Protein AF-N1VSL7-F1 (afdb_monomer_lite)

Organism: NCBI:txid1257025

Foldseek 3Di:
DDQDVFLVVVLVLLVAPQKDKWKWFKFWDFDPPDDPPDLLGIAIATATEDDDPVVVVLQSVLVNVVSVVLDDVNDAAEDADALDDDPDASYWHKDFDDCPFNCVVVVVCVVVVVHHYDDAPVVRLVGGFKMKMWIGNPPFIKIFIDGDHSVQKDAQPVPPPPDFDWDQDPVVRDTGTDNHIGGDDDSDTQWMGGPRMITGNNPVSVCSSRSVLSVLVVLLVVLLVLLVVQVQEAPSVVLVVCCVVPPVSSSLSSNLSVQVLSNPDDLVLLVVLQVCCCVPPVDGQDADPVRGGYDDDPVSSVSVSQSSQVQWDADPPPRDIHGDSDDDDDD

InterPro domains:
  IPR032359 Kiwa protein KwaB-like [PF16162] (125-314)

pLDDT: mean 88.36, std 10.24, range [38.31, 97.62]

Structure (mmCIF, N/CA/C/O backbone):
data_AF-N1VSL7-F1
#
_entry.id   AF-N1VSL7-F1
#
loop_
_atom_site.group_PDB
_atom_site.id
_atom_site.type_symbol
_atom_site.label_atom_id
_atom_site.label_alt_id
_atom_site.label_comp_id
_atom_site.label_asym_id
_atom_site.label_entity_id
_atom_site.label_seq_id
_atom_site.pdbx_PDB_ins_code
_atom_site.Cartn_x
_atom_site.Cartn_y
_atom_site.Cartn_z
_atom_site.occupancy
_atom_site.B_iso_or_equiv
_atom_site.auth_seq_id
_atom_site.auth_comp_id
_atom_site.auth_asym_id
_atom_site.auth_atom_id
_atom_site.pdbx_PDB_model_num
ATOM 1 N N . MET A 1 1 ? 12.215 -17.783 12.248 1.00 43.97 1 MET A N 1
ATOM 2 C CA . MET A 1 1 ? 12.515 -17.076 10.978 1.00 43.97 1 MET A CA 1
ATOM 3 C C . MET A 1 1 ? 12.930 -18.088 9.917 1.00 43.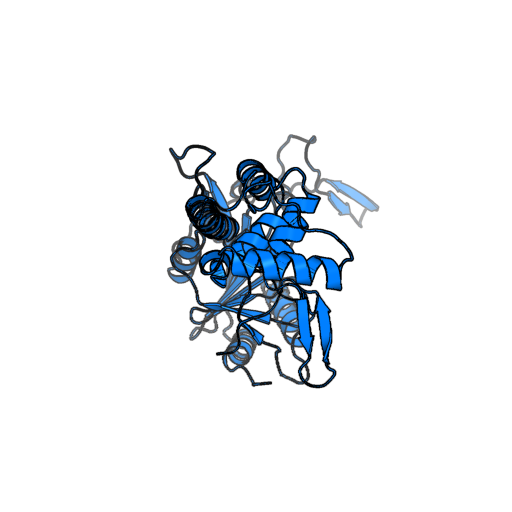97 1 MET A C 1
ATOM 5 O O . MET A 1 1 ? 13.901 -18.807 10.140 1.00 43.97 1 MET A O 1
ATOM 9 N N . LYS A 1 2 ? 12.159 -18.206 8.826 1.00 38.31 2 LYS A N 1
ATOM 10 C CA . LYS A 1 2 ? 12.347 -19.206 7.757 1.00 38.31 2 LYS A CA 1
ATOM 11 C C . LYS A 1 2 ? 13.197 -18.620 6.620 1.00 38.31 2 LYS A C 1
ATOM 13 O O . LYS A 1 2 ? 13.043 -17.445 6.309 1.00 38.31 2 LYS A O 1
ATOM 18 N N . LYS A 1 3 ? 14.051 -19.437 5.988 1.00 45.59 3 LYS A N 1
ATOM 19 C CA . LYS A 1 3 ? 14.514 -19.151 4.619 1.00 45.59 3 LYS A CA 1
ATOM 20 C C . LYS A 1 3 ? 13.286 -19.193 3.720 1.00 45.59 3 LYS A C 1
ATOM 22 O O . LYS A 1 3 ? 12.523 -20.160 3.791 1.00 45.59 3 LYS A O 1
ATOM 27 N N . VAL A 1 4 ? 13.063 -18.147 2.943 1.00 58.72 4 VAL A N 1
ATOM 28 C CA . VAL A 1 4 ? 11.918 -18.085 2.041 1.00 58.72 4 VAL A CA 1
ATOM 29 C C . VAL A 1 4 ? 12.453 -18.356 0.652 1.00 58.72 4 VAL A C 1
ATOM 31 O O . VAL A 1 4 ? 13.061 -17.480 0.045 1.00 58.72 4 VAL A O 1
ATOM 34 N N . LYS A 1 5 ? 12.239 -19.593 0.186 1.00 70.38 5 LYS A N 1
ATOM 35 C CA . LYS A 1 5 ? 12.733 -20.085 -1.108 1.00 70.38 5 LYS A CA 1
ATOM 36 C C . LYS A 1 5 ? 12.407 -19.129 -2.257 1.00 70.38 5 LYS A C 1
ATOM 38 O O . LYS A 1 5 ? 13.173 -19.050 -3.206 1.00 70.38 5 LYS A O 1
ATOM 43 N N . GLU A 1 6 ? 11.293 -18.405 -2.168 1.00 79.19 6 GLU A N 1
ATOM 44 C CA . GLU A 1 6 ? 10.849 -17.478 -3.207 1.00 79.19 6 GLU A CA 1
ATOM 45 C C . GLU A 1 6 ? 11.758 -16.243 -3.358 1.00 79.19 6 GLU A C 1
ATOM 47 O O . GLU A 1 6 ? 12.117 -15.907 -4.481 1.00 79.19 6 GLU A O 1
ATOM 52 N N . LEU A 1 7 ? 12.187 -15.592 -2.266 1.00 83.25 7 LEU A N 1
ATOM 53 C CA . LEU A 1 7 ? 13.095 -14.434 -2.359 1.00 83.25 7 LEU A CA 1
ATOM 54 C C . LEU A 1 7 ? 14.518 -14.853 -2.745 1.00 83.25 7 LEU A C 1
ATOM 56 O O . LEU A 1 7 ? 15.176 -14.144 -3.503 1.00 83.25 7 LEU A O 1
ATOM 60 N N . ASP A 1 8 ? 14.962 -16.025 -2.283 1.00 83.81 8 ASP A N 1
ATOM 61 C CA . ASP A 1 8 ? 16.222 -16.620 -2.742 1.00 83.81 8 ASP A CA 1
ATOM 62 C C . ASP A 1 8 ? 16.161 -16.883 -4.262 1.00 83.81 8 ASP A C 1
ATOM 64 O O . ASP A 1 8 ? 17.081 -16.523 -4.989 1.00 83.81 8 ASP A O 1
ATOM 68 N N . SER A 1 9 ? 15.022 -17.377 -4.770 1.00 87.12 9 SER A N 1
ATOM 69 C CA . SER A 1 9 ? 14.808 -17.576 -6.214 1.00 87.12 9 SER A CA 1
ATOM 70 C C . SER A 1 9 ? 14.862 -16.262 -7.002 1.00 87.12 9 SER A C 1
ATOM 72 O O . SER A 1 9 ? 15.385 -16.232 -8.112 1.00 87.12 9 SER A O 1
ATOM 74 N N . ILE A 1 10 ? 14.357 -15.158 -6.443 1.00 91.00 10 ILE A N 1
ATOM 75 C CA . ILE A 1 10 ? 14.466 -13.826 -7.061 1.00 91.00 10 ILE A CA 1
ATOM 76 C C . ILE A 1 10 ? 15.935 -13.390 -7.177 1.00 91.00 10 ILE A C 1
ATOM 78 O O . ILE A 1 10 ? 16.344 -12.868 -8.216 1.00 91.00 10 ILE A O 1
ATOM 82 N N . ILE A 1 11 ? 16.743 -13.626 -6.138 1.00 90.31 11 ILE A N 1
ATOM 83 C CA . ILE A 1 11 ? 18.185 -13.336 -6.162 1.00 90.31 11 ILE A CA 1
ATOM 84 C C . ILE A 1 11 ? 18.898 -14.197 -7.210 1.00 90.31 11 ILE A C 1
ATOM 86 O O . ILE A 1 11 ? 19.758 -13.685 -7.934 1.00 90.31 11 ILE A O 1
ATOM 90 N N . ASP A 1 12 ? 18.529 -15.473 -7.322 1.00 90.19 12 ASP A N 1
ATOM 91 C CA . ASP A 1 12 ? 19.086 -16.388 -8.319 1.00 90.19 12 ASP A CA 1
ATOM 92 C C . ASP A 1 12 ? 18.779 -15.914 -9.748 1.00 90.19 12 ASP A C 1
ATOM 94 O O . ASP A 1 12 ? 19.691 -15.844 -10.576 1.00 90.19 12 ASP A O 1
ATOM 98 N N . ILE A 1 13 ? 17.536 -15.490 -10.021 1.00 92.38 13 ILE A N 1
ATOM 99 C CA . ILE A 1 13 ? 17.143 -14.904 -11.315 1.00 92.38 13 ILE A CA 1
ATOM 100 C C . ILE A 1 13 ? 18.014 -13.680 -11.618 1.00 92.38 13 ILE A C 1
ATOM 102 O O . ILE A 1 13 ? 18.634 -13.614 -12.678 1.00 92.38 13 ILE A O 1
ATOM 106 N N . LEU A 1 14 ? 18.126 -12.732 -10.678 1.00 92.25 14 LEU A N 1
ATOM 107 C CA . LEU A 1 14 ? 18.937 -11.516 -10.845 1.00 92.25 14 LEU A CA 1
ATOM 108 C C . LEU A 1 14 ? 20.422 -11.807 -11.092 1.00 92.25 14 LEU A C 1
ATOM 110 O O . LEU A 1 14 ? 21.109 -11.033 -11.767 1.00 92.25 14 LEU A O 1
ATOM 114 N N . SER A 1 15 ? 20.921 -12.917 -10.558 1.00 90.56 15 SER A N 1
ATOM 115 C CA . SER A 1 15 ? 22.316 -13.341 -10.689 1.00 90.56 15 SER A CA 1
ATOM 116 C C . SER A 1 15 ? 22.579 -14.164 -11.956 1.00 90.56 15 SER A C 1
ATOM 118 O O . SER A 1 15 ? 23.733 -14.478 -12.249 1.00 90.56 15 SER A O 1
ATOM 120 N N . SER A 1 16 ? 21.541 -14.489 -12.733 1.00 91.06 16 SER A N 1
ATOM 121 C CA . SER A 1 16 ? 21.655 -15.272 -13.963 1.00 91.06 16 SER A CA 1
ATOM 122 C C . SER A 1 16 ? 22.463 -14.554 -15.047 1.00 91.06 16 SER A C 1
ATOM 124 O O . SER A 1 16 ? 22.335 -13.347 -15.261 1.00 91.06 16 S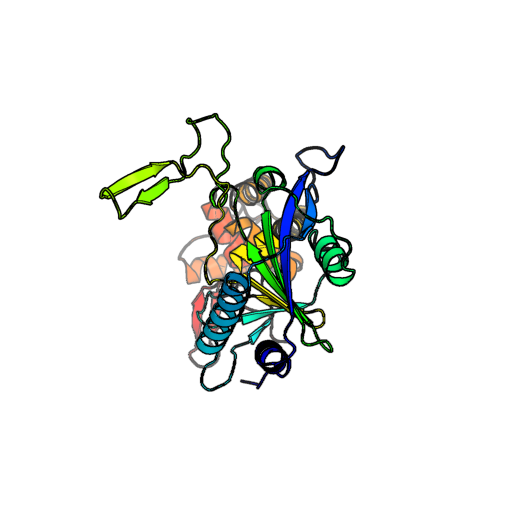ER A O 1
ATOM 126 N N . GLN A 1 17 ? 23.261 -15.326 -15.791 1.00 86.75 17 GLN A N 1
ATOM 127 C CA . GLN A 1 17 ? 23.990 -14.842 -16.971 1.00 86.75 17 GLN A CA 1
ATOM 128 C C . GLN A 1 17 ? 23.061 -14.542 -18.157 1.00 86.75 17 GLN A C 1
ATOM 130 O O . GLN A 1 17 ? 23.414 -13.748 -19.020 1.00 86.75 17 GLN A O 1
ATOM 135 N N . ASN A 1 18 ? 21.868 -15.145 -18.181 1.00 89.94 18 ASN A N 1
ATOM 136 C CA . ASN A 1 18 ? 20.869 -14.967 -19.238 1.00 89.94 18 ASN A CA 1
ATOM 137 C C . ASN A 1 18 ? 19.747 -14.007 -18.819 1.00 89.94 18 ASN A C 1
ATOM 139 O O . ASN A 1 18 ? 18.614 -14.144 -19.279 1.00 89.94 18 ASN A O 1
ATOM 143 N N . LEU A 1 19 ? 20.036 -13.084 -17.900 1.00 93.31 19 LEU A N 1
ATOM 144 C CA . LEU A 1 19 ? 19.045 -12.144 -17.402 1.00 93.31 19 LEU A CA 1
ATOM 145 C C . LEU A 1 19 ? 18.600 -11.181 -18.508 1.00 93.31 19 LEU A C 1
ATOM 147 O O . LEU A 1 19 ? 19.403 -10.439 -19.071 1.00 93.31 19 LEU A O 1
ATOM 151 N N . ASN A 1 20 ? 17.298 -11.147 -18.751 1.00 93.69 20 ASN A N 1
ATOM 152 C CA . ASN A 1 20 ? 16.628 -10.166 -19.583 1.00 93.69 20 ASN A CA 1
ATOM 153 C C . ASN A 1 20 ? 15.819 -9.206 -18.700 1.00 93.69 20 ASN A C 1
ATOM 155 O O . ASN A 1 20 ? 15.162 -9.633 -17.747 1.00 93.69 20 ASN A O 1
ATOM 159 N N . VAL A 1 21 ? 15.865 -7.918 -19.036 1.00 95.12 21 VAL A N 1
ATOM 160 C CA . VAL A 1 21 ? 15.159 -6.843 -18.337 1.00 95.12 21 VAL A CA 1
ATOM 161 C C . VAL A 1 21 ? 14.180 -6.203 -19.311 1.00 95.12 21 VAL A C 1
ATOM 163 O O . VAL A 1 21 ? 14.574 -5.717 -20.368 1.00 95.12 21 VAL A O 1
ATOM 166 N N . THR A 1 22 ? 12.894 -6.195 -18.964 1.00 95.56 22 THR A N 1
ATOM 167 C CA . THR A 1 22 ? 11.868 -5.485 -19.738 1.00 95.56 22 THR A CA 1
ATOM 168 C C . THR A 1 22 ? 11.212 -4.418 -18.882 1.00 95.56 22 THR A C 1
ATOM 170 O O . THR A 1 22 ? 10.808 -4.679 -17.753 1.00 95.56 22 THR A O 1
ATOM 173 N N . PHE A 1 23 ? 11.087 -3.210 -19.422 1.00 96.31 23 PHE A N 1
ATOM 174 C CA . PHE A 1 23 ? 10.561 -2.063 -18.697 1.00 96.31 23 PHE A CA 1
ATOM 175 C C . PHE A 1 23 ? 9.215 -1.609 -19.248 1.00 96.31 23 PHE A C 1
ATOM 177 O O . PHE A 1 23 ? 8.981 -1.586 -20.460 1.00 96.31 23 PHE A O 1
ATOM 184 N N . TYR A 1 24 ? 8.340 -1.203 -18.332 1.00 97.06 24 TYR A N 1
ATOM 185 C CA . TYR A 1 24 ? 7.008 -0.721 -18.644 1.00 97.06 24 TYR A CA 1
ATOM 186 C C . TYR A 1 24 ? 6.692 0.537 -17.838 1.00 97.06 24 TYR A C 1
ATOM 188 O O . TYR A 1 24 ? 6.790 0.547 -16.612 1.00 97.06 24 TYR A O 1
ATOM 196 N N . PHE A 1 25 ? 6.203 1.580 -18.500 1.00 96.88 25 PHE A N 1
ATOM 197 C CA . PHE A 1 25 ? 5.428 2.611 -17.819 1.00 96.88 25 PHE A CA 1
ATOM 198 C C . PHE A 1 25 ? 3.999 2.125 -17.619 1.00 96.88 25 PHE A C 1
ATOM 200 O O . PHE A 1 25 ? 3.438 1.452 -18.475 1.00 96.88 25 PHE A O 1
ATOM 207 N N . ILE A 1 26 ? 3.376 2.507 -16.510 1.00 96.25 26 ILE A N 1
ATOM 208 C CA . ILE A 1 26 ? 1.975 2.207 -16.225 1.00 96.25 26 ILE A CA 1
ATOM 209 C C . ILE A 1 26 ? 1.213 3.522 -16.201 1.00 96.25 26 ILE A C 1
ATOM 211 O O . ILE A 1 26 ? 1.493 4.403 -15.383 1.00 96.25 26 ILE A O 1
ATOM 215 N N . GLN A 1 27 ? 0.237 3.649 -17.096 1.00 94.62 27 GLN A N 1
ATOM 216 C CA . GLN A 1 27 ? -0.681 4.780 -17.131 1.00 94.62 27 GLN A CA 1
ATOM 217 C C . GLN A 1 27 ? -1.961 4.464 -16.366 1.00 94.62 27 GLN A C 1
ATOM 219 O O . GLN A 1 27 ? -2.482 3.360 -16.481 1.00 94.62 27 GLN A O 1
ATOM 224 N N . ARG A 1 28 ? -2.517 5.452 -15.662 1.00 92.75 28 ARG A N 1
ATOM 225 C CA . ARG A 1 28 ? -3.844 5.371 -15.039 1.00 92.75 28 ARG A CA 1
ATOM 226 C C . ARG A 1 28 ? -4.809 6.305 -15.756 1.00 92.75 28 ARG A C 1
ATOM 228 O O . ARG A 1 28 ? -4.621 7.520 -15.720 1.00 92.75 28 ARG A O 1
ATOM 235 N N . LYS A 1 29 ? -5.853 5.754 -16.373 1.00 90.25 29 LYS A N 1
ATOM 236 C CA . LYS A 1 29 ? -6.868 6.517 -17.117 1.00 90.25 29 LYS A CA 1
ATOM 237 C C . LYS A 1 29 ? -8.257 6.255 -16.531 1.00 90.25 29 LYS A C 1
ATOM 239 O O . LYS A 1 29 ? -8.523 5.133 -16.109 1.00 90.25 29 LYS A O 1
ATOM 244 N N . PRO A 1 30 ? -9.145 7.260 -16.457 1.00 85.81 30 PRO A N 1
ATOM 245 C CA . PRO A 1 30 ? -10.514 7.034 -16.013 1.00 85.81 30 PRO A CA 1
ATOM 246 C C . PRO A 1 30 ? -11.257 6.145 -17.018 1.00 85.81 30 PRO A C 1
ATOM 248 O O . PRO A 1 30 ? -11.116 6.314 -18.232 1.00 85.81 30 PRO A O 1
ATOM 251 N N . LYS A 1 31 ? -12.066 5.216 -16.512 1.00 83.75 31 LYS A N 1
ATOM 252 C CA . LYS A 1 31 ? -12.964 4.385 -17.316 1.00 83.75 31 LYS A CA 1
ATOM 253 C C . LYS A 1 31 ? -14.003 5.261 -18.006 1.00 83.75 31 LYS A C 1
ATOM 255 O O . LYS A 1 31 ? -14.615 6.133 -17.386 1.00 83.75 31 LYS A O 1
ATOM 260 N N . LYS A 1 32 ? -14.218 5.022 -19.300 1.00 75.56 32 LYS A N 1
ATOM 261 C CA . LYS A 1 32 ? -15.214 5.764 -20.084 1.00 75.56 32 LYS A CA 1
ATOM 262 C C . LYS A 1 32 ? -16.621 5.497 -19.535 1.00 75.56 32 LYS A C 1
ATOM 264 O O . LYS A 1 32 ? -16.992 4.349 -19.326 1.00 75.56 32 LYS A O 1
ATOM 269 N N . GLY A 1 33 ? -17.402 6.560 -19.333 1.00 68.50 33 GLY A N 1
ATOM 270 C CA . GLY A 1 33 ? -18.819 6.475 -18.957 1.00 68.50 33 GLY A CA 1
ATOM 271 C C . GLY A 1 33 ? -19.115 6.257 -17.468 1.00 68.50 33 GLY A C 1
ATOM 272 O O . GLY A 1 33 ? -20.286 6.241 -17.095 1.00 68.50 33 GLY A O 1
ATOM 273 N N . LEU A 1 34 ? -18.102 6.132 -16.602 1.00 68.00 34 LEU A N 1
ATOM 274 C CA . LEU A 1 34 ? -18.327 6.056 -15.155 1.00 68.00 34 LEU A CA 1
ATOM 275 C C . LEU A 1 34 ? -18.439 7.453 -14.533 1.00 68.00 34 LEU A C 1
ATOM 277 O O . LEU A 1 34 ? -17.645 8.348 -14.823 1.00 68.00 34 LEU A O 1
ATOM 281 N N . LYS A 1 35 ? -19.420 7.631 -13.638 1.00 60.56 35 LYS A N 1
ATOM 282 C CA . LYS A 1 35 ? -19.554 8.847 -12.820 1.00 60.56 35 LYS A CA 1
ATOM 283 C C . LYS A 1 35 ? -18.356 8.968 -11.871 1.00 60.56 35 LYS A C 1
ATOM 285 O O . LYS A 1 35 ? -17.866 7.957 -11.366 1.00 60.56 35 LYS A O 1
ATOM 290 N N . GLU A 1 36 ? -17.952 10.197 -11.542 1.00 53.16 36 GLU A N 1
ATOM 291 C CA . GLU A 1 36 ? -16.782 10.495 -10.689 1.00 53.16 36 GLU A CA 1
ATOM 292 C C . GLU A 1 36 ? -16.790 9.804 -9.311 1.00 53.16 36 GLU A C 1
ATOM 294 O O . GLU A 1 36 ? -15.721 9.564 -8.741 1.00 53.16 36 GLU A O 1
ATOM 299 N N . LYS A 1 37 ? -17.982 9.462 -8.797 1.00 53.66 37 LYS A N 1
ATOM 300 C CA . LYS A 1 37 ? -18.215 8.816 -7.493 1.00 53.66 37 LYS A CA 1
ATOM 301 C C . LYS A 1 37 ? -18.128 7.281 -7.510 1.00 53.66 37 LYS A C 1
ATOM 303 O O . LYS A 1 37 ? -18.444 6.651 -6.507 1.00 53.66 37 LYS A O 1
ATOM 308 N N . THR A 1 38 ? -17.747 6.670 -8.630 1.00 60.34 38 THR A N 1
ATOM 309 C CA . THR A 1 38 ? -17.615 5.207 -8.720 1.00 60.34 38 THR A CA 1
ATOM 310 C C . THR A 1 38 ? -16.306 4.756 -8.069 1.00 60.34 38 THR A C 1
ATOM 312 O O . THR A 1 38 ? -15.267 5.372 -8.296 1.00 60.34 38 THR A O 1
ATOM 315 N N . ILE A 1 39 ? -16.365 3.689 -7.269 1.00 61.31 39 ILE A N 1
ATOM 316 C CA . ILE A 1 39 ? -15.230 3.140 -6.514 1.00 61.31 39 ILE A CA 1
ATOM 317 C C . ILE A 1 39 ? -14.144 2.639 -7.487 1.00 61.31 39 ILE A C 1
ATOM 319 O O . ILE A 1 39 ? -13.025 3.147 -7.505 1.00 61.31 39 ILE A O 1
ATOM 323 N N . ASP A 1 40 ? -14.488 1.765 -8.431 1.00 71.38 40 ASP A N 1
ATOM 324 C CA . ASP A 1 40 ? -13.550 1.247 -9.436 1.00 71.38 40 ASP A CA 1
ATOM 325 C C . ASP A 1 40 ? -13.549 2.072 -10.743 1.00 71.38 40 ASP A C 1
ATOM 327 O O . 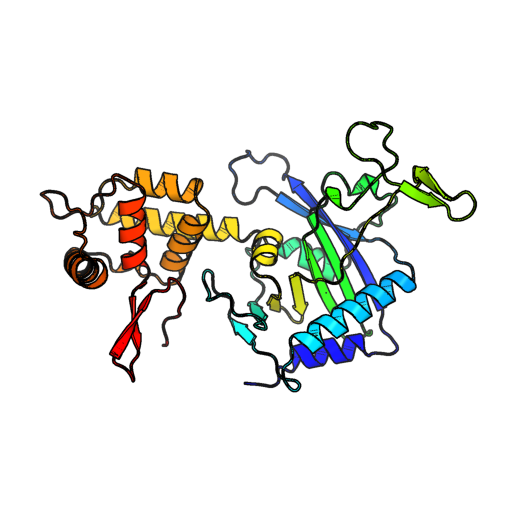ASP A 1 40 ? -14.002 1.621 -11.798 1.00 71.38 40 ASP A O 1
ATOM 331 N N . LYS A 1 41 ? -13.073 3.324 -10.670 1.00 77.88 41 LYS A N 1
ATOM 332 C CA . LYS A 1 41 ? -13.161 4.294 -11.783 1.00 77.88 41 LYS A CA 1
ATOM 333 C C . LYS A 1 41 ? -11.971 4.356 -12.736 1.00 77.88 41 LYS A C 1
ATOM 335 O O . LYS A 1 41 ? -12.042 5.107 -13.708 1.00 77.88 41 LYS A O 1
ATOM 340 N N . TYR A 1 42 ? -10.882 3.640 -12.474 1.00 85.00 42 TYR A N 1
ATOM 341 C CA . TYR A 1 42 ? -9.663 3.731 -13.278 1.00 85.00 42 TYR A CA 1
ATOM 342 C C . TYR A 1 42 ? -9.308 2.396 -13.918 1.00 85.00 42 TYR A C 1
ATOM 344 O O . TYR A 1 42 ? -9.486 1.347 -13.313 1.00 85.00 42 TYR A O 1
ATOM 352 N N . ASP A 1 43 ? -8.765 2.467 -15.128 1.00 88.19 43 ASP A N 1
ATOM 353 C CA . ASP A 1 43 ? -8.035 1.379 -15.762 1.00 88.19 43 ASP A CA 1
ATOM 354 C C . ASP A 1 43 ? -6.543 1.721 -15.811 1.00 88.19 43 ASP A C 1
ATOM 356 O O . ASP A 1 43 ? -6.138 2.893 -15.884 1.00 88.19 43 ASP A O 1
ATOM 360 N N . TYR A 1 44 ? -5.730 0.672 -15.799 1.00 92.56 44 TYR A N 1
ATOM 361 C CA . TYR A 1 44 ? -4.282 0.749 -15.700 1.00 92.56 44 TYR A CA 1
ATOM 362 C C . TYR A 1 44 ? -3.642 0.018 -16.880 1.00 92.56 44 TYR A C 1
ATOM 364 O O . TYR A 1 44 ? -3.849 -1.182 -17.069 1.00 92.56 44 TYR A O 1
ATOM 372 N N . PHE A 1 45 ? -2.860 0.748 -17.673 1.00 92.06 45 PHE A N 1
ATOM 373 C CA . PHE A 1 45 ? -2.340 0.268 -18.952 1.00 92.06 45 PHE A CA 1
ATOM 374 C C . PHE A 1 45 ? -0.809 0.294 -18.960 1.00 92.06 45 PHE A C 1
ATOM 376 O O . PHE A 1 45 ? -0.233 1.384 -18.850 1.00 92.06 45 PHE A O 1
ATOM 383 N N . PRO A 1 46 ? -0.148 -0.868 -19.091 1.00 95.56 46 PRO A N 1
ATOM 384 C CA . PRO A 1 46 ? 1.290 -0.933 -19.281 1.00 95.56 46 PRO A CA 1
ATOM 385 C C . PRO A 1 46 ? 1.672 -0.577 -20.726 1.00 95.56 46 PRO A C 1
ATOM 387 O O . PRO A 1 46 ? 1.064 -1.057 -21.682 1.00 95.56 46 PRO A O 1
ATOM 390 N N . ILE A 1 47 ? 2.707 0.244 -20.881 1.00 95.38 47 ILE A N 1
ATOM 391 C CA . ILE A 1 47 ? 3.348 0.579 -22.155 1.00 95.38 47 ILE A CA 1
ATOM 392 C C . 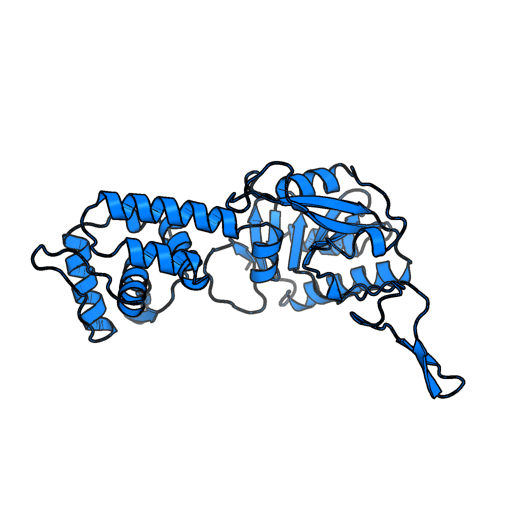ILE A 1 47 ? 4.825 0.246 -22.028 1.00 95.38 47 ILE A C 1
ATOM 394 O O . ILE A 1 47 ? 5.495 0.735 -21.118 1.00 95.38 47 ILE A O 1
ATOM 398 N N . LYS A 1 48 ? 5.323 -0.592 -22.933 1.00 96.12 48 LYS A N 1
ATOM 399 C CA . LYS A 1 48 ? 6.722 -1.001 -22.976 1.00 96.12 48 LYS A CA 1
ATOM 400 C C . LYS A 1 48 ? 7.597 0.153 -23.465 1.00 96.12 48 LYS A C 1
ATOM 402 O O . LYS A 1 48 ? 7.230 0.846 -24.411 1.00 96.12 48 LYS A O 1
ATOM 407 N N . ALA A 1 49 ? 8.760 0.313 -22.848 1.00 94.31 49 ALA A N 1
ATOM 408 C CA . ALA A 1 49 ? 9.829 1.161 -23.360 1.00 94.31 49 ALA A CA 1
ATOM 409 C C . ALA A 1 49 ? 11.154 0.396 -23.309 1.00 94.31 49 ALA A C 1
ATOM 411 O O . ALA A 1 49 ? 11.375 -0.421 -22.411 1.00 94.31 49 ALA A O 1
ATOM 412 N N . ASP A 1 50 ? 12.012 0.650 -24.291 1.00 92.19 50 ASP A N 1
ATOM 413 C CA . ASP A 1 50 ? 13.339 0.047 -24.335 1.00 92.19 50 ASP A CA 1
ATOM 414 C C . ASP A 1 50 ? 14.299 0.832 -23.439 1.00 92.19 50 ASP A C 1
ATOM 416 O O . ASP A 1 50 ? 14.216 2.057 -23.323 1.00 92.19 50 ASP A O 1
ATOM 420 N N . LEU A 1 51 ? 15.212 0.111 -22.795 1.00 91.81 51 LEU A N 1
ATOM 421 C CA . LEU A 1 51 ? 16.220 0.674 -21.907 1.00 91.81 51 LEU A CA 1
ATOM 422 C C . LEU A 1 51 ? 17.615 0.468 -22.490 1.00 91.81 51 LEU A C 1
ATOM 424 O O . LEU A 1 51 ? 17.894 -0.567 -23.099 1.00 91.81 51 LEU A O 1
ATOM 428 N N . SER A 1 52 ? 18.509 1.431 -22.244 1.00 93.56 52 SER A N 1
ATOM 429 C CA . SER A 1 52 ? 19.937 1.204 -22.458 1.00 93.56 52 SER A CA 1
ATOM 430 C C . SER A 1 52 ? 20.457 0.157 -21.471 1.00 93.56 52 SER A C 1
ATOM 432 O O . SER A 1 52 ? 19.871 -0.089 -20.409 1.00 93.56 52 SER A O 1
ATOM 434 N N . ASN A 1 53 ? 21.598 -0.445 -21.802 1.00 92.94 53 ASN A N 1
ATOM 435 C CA . ASN A 1 53 ? 22.233 -1.409 -20.915 1.00 92.94 53 ASN A CA 1
ATOM 436 C C . ASN A 1 53 ? 22.608 -0.787 -19.556 1.00 92.94 53 ASN A C 1
ATOM 438 O O . ASN A 1 53 ? 22.485 -1.456 -18.534 1.00 92.94 53 ASN A O 1
ATOM 442 N N . GLU A 1 54 ? 23.002 0.493 -19.512 1.00 94.25 54 GLU A N 1
ATOM 443 C CA . GLU A 1 54 ? 23.334 1.146 -18.237 1.00 94.25 54 GLU A CA 1
ATOM 444 C C . GLU A 1 54 ? 22.113 1.253 -17.320 1.00 94.25 54 GLU A C 1
ATOM 446 O O . GLU A 1 54 ? 22.222 1.003 -16.121 1.00 94.25 54 GLU A O 1
ATOM 451 N N . ILE A 1 55 ? 20.936 1.568 -17.872 1.00 93.69 55 ILE A N 1
ATOM 452 C CA . ILE A 1 55 ? 19.704 1.655 -17.078 1.00 93.69 55 ILE A CA 1
ATOM 453 C C . ILE A 1 55 ? 19.275 0.260 -16.597 1.00 93.69 55 ILE A C 1
ATOM 455 O O . ILE A 1 55 ? 18.839 0.107 -15.454 1.00 93.69 55 ILE A O 1
ATOM 459 N N . ASN A 1 56 ? 19.448 -0.776 -17.426 1.00 93.56 56 ASN A N 1
ATOM 460 C CA . ASN A 1 56 ? 19.201 -2.160 -17.011 1.00 93.56 56 ASN A CA 1
ATOM 461 C C . ASN A 1 56 ? 20.086 -2.566 -15.824 1.00 93.56 56 ASN A C 1
ATOM 463 O O . ASN A 1 56 ? 19.584 -3.135 -14.851 1.00 93.56 56 ASN A O 1
ATOM 467 N N . LEU A 1 57 ? 21.383 -2.244 -15.883 1.00 93.50 57 LEU A N 1
ATOM 468 C CA . LEU A 1 57 ? 22.328 -2.499 -14.793 1.00 93.50 57 LEU A CA 1
ATOM 469 C C . LEU A 1 57 ? 21.952 -1.716 -13.534 1.00 93.50 57 LEU A C 1
ATOM 471 O O . LEU A 1 57 ? 21.876 -2.307 -12.460 1.00 93.50 57 LEU A O 1
ATOM 475 N N . PHE A 1 58 ? 21.603 -0.434 -13.669 1.00 94.69 58 PHE A N 1
ATOM 476 C CA . PHE A 1 58 ? 21.139 0.385 -12.549 1.00 94.69 58 PHE A CA 1
ATOM 477 C C . PHE A 1 58 ? 19.965 -0.263 -11.803 1.00 94.69 58 PHE A C 1
ATOM 479 O O . PHE A 1 58 ? 19.991 -0.352 -10.573 1.00 94.69 58 PHE A O 1
ATOM 486 N N . PHE A 1 59 ? 18.942 -0.738 -12.522 1.00 94.94 59 PHE A N 1
ATOM 487 C CA . PHE A 1 59 ? 17.787 -1.379 -11.891 1.00 94.94 59 PHE A CA 1
ATOM 488 C C . PHE A 1 59 ? 18.136 -2.715 -11.237 1.00 94.94 59 PHE A C 1
ATOM 490 O O . PHE A 1 59 ? 17.670 -2.985 -10.128 1.00 94.94 59 PHE A O 1
ATOM 497 N N . LYS A 1 60 ? 18.956 -3.536 -11.902 1.00 94.75 60 LYS A N 1
ATOM 498 C CA . LYS A 1 60 ? 19.438 -4.807 -11.354 1.00 94.75 60 LYS A CA 1
ATOM 499 C C . LYS A 1 60 ? 20.197 -4.586 -10.045 1.00 94.75 60 LYS A C 1
ATOM 501 O O . LYS A 1 60 ? 19.854 -5.197 -9.033 1.00 94.75 60 LYS A O 1
ATOM 506 N N . ASP A 1 61 ? 21.196 -3.710 -10.064 1.00 93.62 61 ASP A N 1
ATOM 507 C CA . ASP A 1 61 ? 22.091 -3.483 -8.931 1.00 93.62 61 ASP A CA 1
ATOM 508 C C . ASP A 1 61 ? 21.341 -2.841 -7.761 1.00 93.62 61 ASP A C 1
ATOM 510 O O . ASP A 1 61 ? 21.452 -3.313 -6.628 1.00 93.62 61 ASP A O 1
ATOM 514 N N . SER A 1 62 ? 20.479 -1.856 -8.044 1.00 93.00 62 SER A N 1
ATOM 515 C CA . SER A 1 62 ? 19.631 -1.207 -7.034 1.00 93.00 62 SER A CA 1
ATOM 516 C C . SER A 1 62 ? 18.719 -2.202 -6.315 1.00 93.00 62 SER A C 1
ATOM 518 O O . SER A 1 62 ? 18.589 -2.170 -5.089 1.00 93.00 62 SER A O 1
ATOM 520 N N . LEU A 1 63 ? 18.076 -3.104 -7.062 1.00 93.06 63 LEU A N 1
ATOM 521 C CA . LEU A 1 63 ? 17.193 -4.105 -6.473 1.00 93.06 63 LEU A CA 1
ATOM 522 C C . LEU A 1 63 ? 17.975 -5.129 -5.647 1.00 93.06 63 LEU A C 1
ATOM 524 O O . LEU A 1 63 ? 17.561 -5.474 -4.540 1.00 93.06 63 LEU A O 1
ATOM 528 N N . LEU A 1 64 ? 19.105 -5.605 -6.168 1.00 91.25 64 LEU A N 1
ATOM 529 C CA . LEU A 1 64 ? 19.955 -6.566 -5.476 1.00 91.25 64 LEU A CA 1
ATOM 530 C C . LEU A 1 64 ? 20.490 -5.984 -4.159 1.00 91.25 64 LEU A C 1
ATOM 532 O O . LEU A 1 64 ? 20.483 -6.669 -3.136 1.00 91.25 64 LEU A O 1
ATOM 536 N N . GLU A 1 65 ? 20.902 -4.717 -4.158 1.00 90.00 65 GLU A N 1
ATOM 537 C CA . GLU A 1 65 ? 21.298 -3.995 -2.949 1.00 90.00 65 GLU A CA 1
ATOM 538 C C . GLU A 1 65 ? 20.128 -3.854 -1.965 1.00 90.00 65 GLU A C 1
ATOM 540 O O . GLU A 1 65 ? 20.263 -4.192 -0.787 1.00 90.00 65 GLU A O 1
ATOM 545 N N . SER A 1 66 ? 18.949 -3.440 -2.442 1.00 89.12 66 SER A N 1
ATOM 546 C CA . SER A 1 66 ? 17.750 -3.306 -1.607 1.00 89.12 66 SER A CA 1
ATOM 547 C C . SER A 1 66 ? 17.368 -4.627 -0.926 1.00 89.12 66 SER A C 1
ATOM 549 O O . SER A 1 66 ? 17.122 -4.657 0.282 1.00 89.12 66 SER A O 1
ATOM 551 N N . LEU A 1 67 ? 17.391 -5.739 -1.665 1.00 88.88 67 LEU A N 1
ATOM 552 C CA . LEU A 1 67 ? 17.105 -7.070 -1.128 1.00 88.88 67 LEU A CA 1
ATOM 553 C C . LEU A 1 67 ? 18.173 -7.555 -0.146 1.00 88.88 67 LEU A C 1
ATOM 555 O O . LEU A 1 67 ? 17.832 -8.216 0.835 1.00 88.88 67 LEU A O 1
ATOM 559 N N . LYS A 1 68 ? 19.449 -7.230 -0.368 1.00 86.62 68 LYS A N 1
ATOM 560 C CA . LYS A 1 68 ? 20.517 -7.539 0.594 1.00 86.62 68 LYS A CA 1
ATOM 561 C C . LYS A 1 68 ? 20.326 -6.772 1.898 1.00 86.62 68 LYS A C 1
ATOM 563 O O . LYS A 1 68 ? 20.414 -7.383 2.958 1.00 86.62 68 LYS A O 1
ATOM 568 N N . ASN A 1 69 ? 19.984 -5.486 1.821 1.00 86.06 69 ASN A N 1
ATOM 569 C CA . ASN A 1 69 ? 19.759 -4.627 2.987 1.00 86.06 69 ASN A CA 1
ATOM 570 C C . ASN A 1 69 ? 18.543 -5.055 3.825 1.00 86.06 69 ASN A C 1
ATOM 572 O O . ASN A 1 69 ? 18.526 -4.857 5.037 1.00 86.06 69 ASN A O 1
ATOM 576 N N . LEU A 1 70 ? 17.529 -5.659 3.197 1.00 84.81 70 LEU A N 1
ATOM 577 C CA . LEU A 1 70 ? 16.365 -6.221 3.892 1.00 84.81 70 LEU A CA 1
ATOM 578 C C . LEU A 1 70 ? 16.624 -7.606 4.503 1.00 84.81 70 LEU A C 1
ATOM 580 O O . LEU A 1 70 ? 15.850 -8.065 5.344 1.00 84.81 70 LEU A O 1
ATOM 584 N N . SER A 1 71 ? 17.687 -8.289 4.083 1.00 83.00 71 SER A N 1
ATOM 585 C CA . SER A 1 71 ? 18.065 -9.587 4.630 1.00 83.00 71 SER A CA 1
ATOM 586 C C . SER A 1 71 ? 18.987 -9.404 5.837 1.00 83.00 71 SER A C 1
ATOM 588 O O . SER A 1 71 ? 20.056 -8.809 5.739 1.00 83.00 71 SER A O 1
ATOM 590 N N . ASN A 1 72 ? 18.641 -10.026 6.962 1.00 74.94 72 ASN A N 1
ATOM 591 C CA . ASN A 1 72 ? 19.530 -10.148 8.113 1.00 74.94 72 ASN A CA 1
ATOM 592 C C . ASN A 1 72 ? 20.128 -11.565 8.150 1.00 74.94 72 ASN A C 1
ATOM 594 O O . ASN A 1 72 ? 19.410 -12.535 8.402 1.00 74.94 72 ASN A O 1
ATOM 598 N N . ASN A 1 73 ? 21.432 -11.700 7.879 1.00 68.62 73 ASN A N 1
ATOM 599 C CA . ASN A 1 73 ? 22.137 -12.990 7.783 1.00 68.62 73 ASN A CA 1
ATOM 600 C C . ASN A 1 73 ? 21.487 -13.985 6.793 1.00 68.62 73 ASN A C 1
ATOM 602 O O . ASN A 1 73 ? 21.337 -15.173 7.093 1.00 68.62 73 ASN A O 1
ATOM 606 N N . GLY A 1 74 ? 21.053 -13.496 5.626 1.00 67.00 74 GLY A N 1
ATOM 607 C CA . GLY A 1 74 ? 20.392 -14.313 4.600 1.00 67.00 74 GLY A CA 1
ATOM 608 C C . GLY A 1 74 ? 18.966 -14.728 4.971 1.00 67.00 74 GLY A C 1
ATOM 609 O O . GLY A 1 74 ? 18.466 -15.736 4.474 1.00 67.00 74 GLY A O 1
ATOM 610 N N . LYS A 1 75 ? 18.324 -14.019 5.909 1.00 75.69 75 LYS A N 1
ATOM 611 C CA . LYS A 1 75 ? 16.944 -14.277 6.330 1.00 75.69 75 LYS A CA 1
ATOM 612 C C . LYS A 1 75 ? 16.113 -13.009 6.234 1.00 75.69 75 LYS A C 1
ATOM 614 O O . LYS A 1 75 ? 16.504 -11.956 6.729 1.00 75.69 75 LYS A O 1
ATOM 619 N N . TYR A 1 76 ? 14.924 -13.163 5.672 1.00 83.44 76 TYR A N 1
ATOM 620 C CA . TYR A 1 76 ? 13.931 -12.106 5.555 1.00 83.44 76 TYR A CA 1
ATOM 621 C C . TYR A 1 76 ? 12.898 -12.213 6.671 1.00 83.44 76 TYR A C 1
ATOM 623 O O . TYR A 1 76 ? 12.459 -13.315 7.023 1.00 83.44 76 TYR A O 1
ATOM 631 N N . ASN A 1 77 ? 12.489 -11.071 7.222 1.00 86.31 77 ASN A N 1
ATOM 632 C CA . ASN A 1 77 ? 11.325 -11.016 8.094 1.00 86.31 77 ASN A CA 1
ATOM 633 C C . ASN A 1 77 ? 10.074 -10.810 7.236 1.00 86.31 77 ASN A C 1
ATOM 635 O O . ASN A 1 77 ? 9.785 -9.688 6.825 1.00 86.31 77 ASN A O 1
ATOM 639 N N . ILE A 1 78 ? 9.376 -11.905 6.925 1.00 88.19 78 ILE A N 1
ATOM 640 C CA . ILE A 1 78 ? 8.167 -11.870 6.101 1.00 88.19 78 ILE A CA 1
ATOM 641 C C . ILE A 1 78 ? 6.939 -12.148 6.957 1.00 88.19 78 ILE A C 1
ATOM 643 O O . ILE A 1 78 ? 6.862 -13.193 7.608 1.00 88.19 78 ILE A O 1
ATOM 647 N N . ILE A 1 79 ? 5.965 -11.246 6.893 1.00 88.56 79 ILE A N 1
ATOM 648 C CA . ILE A 1 79 ? 4.666 -11.373 7.564 1.00 88.56 79 ILE A CA 1
ATOM 649 C C . ILE A 1 79 ? 3.533 -11.303 6.543 1.00 88.56 79 ILE A C 1
ATOM 651 O O . ILE A 1 79 ? 3.733 -10.828 5.430 1.00 88.56 79 ILE A O 1
ATOM 655 N N . ASN A 1 80 ? 2.336 -11.758 6.902 1.00 90.31 80 ASN A N 1
ATOM 656 C CA . ASN A 1 80 ? 1.161 -11.531 6.062 1.00 90.31 80 ASN A CA 1
ATOM 657 C C . ASN A 1 80 ? 0.781 -10.046 6.069 1.00 90.31 80 ASN A C 1
ATOM 659 O O . ASN A 1 80 ? 0.943 -9.355 7.073 1.00 90.31 80 ASN A O 1
ATOM 663 N N . TYR A 1 81 ? 0.258 -9.561 4.948 1.00 91.38 81 TYR A N 1
ATOM 664 C CA . TYR A 1 81 ? -0.264 -8.206 4.860 1.00 91.38 81 TYR A CA 1
ATOM 665 C C . TYR A 1 81 ? -1.461 -7.998 5.805 1.00 91.38 81 TYR A C 1
ATOM 667 O O . TYR A 1 81 ? -2.424 -8.772 5.830 1.00 91.38 81 TYR A O 1
ATOM 675 N N . GLN A 1 82 ? -1.423 -6.883 6.531 1.00 88.62 82 GLN A N 1
ATOM 676 C CA . GLN A 1 82 ? -2.486 -6.409 7.414 1.00 88.62 82 GLN A CA 1
ATOM 677 C C . GLN A 1 82 ? -2.851 -4.973 7.040 1.00 88.62 82 GLN A C 1
ATOM 679 O O . GLN A 1 82 ? -1.965 -4.197 6.683 1.00 88.62 82 GLN A O 1
ATOM 684 N N . ILE A 1 83 ? -4.129 -4.598 7.179 1.00 88.44 83 ILE A N 1
ATOM 685 C CA . ILE A 1 83 ? -4.610 -3.230 6.897 1.00 88.44 83 ILE A CA 1
ATOM 686 C C . ILE A 1 83 ? -3.918 -2.230 7.831 1.00 88.44 83 ILE A C 1
ATOM 688 O O . ILE A 1 83 ? -3.432 -1.186 7.393 1.00 88.44 83 ILE A O 1
ATOM 692 N N . ILE A 1 84 ? -3.770 -2.596 9.105 1.00 87.38 84 ILE A N 1
ATOM 693 C CA . ILE A 1 84 ? -2.997 -1.859 10.106 1.00 87.38 84 ILE A CA 1
ATOM 694 C C . ILE A 1 84 ? -1.959 -2.811 10.698 1.00 87.38 84 ILE A C 1
ATOM 696 O O . ILE A 1 84 ? -2.312 -3.857 11.228 1.00 87.38 84 ILE A O 1
ATOM 700 N N . ASN A 1 85 ? -0.688 -2.441 10.597 1.00 80.00 85 ASN A N 1
ATOM 701 C CA . ASN A 1 85 ? 0.443 -3.132 11.204 1.00 80.00 85 ASN A CA 1
ATOM 702 C C . ASN A 1 85 ? 1.311 -2.105 11.935 1.00 80.00 85 ASN A C 1
ATOM 704 O O . ASN A 1 85 ? 1.227 -0.909 11.659 1.00 80.00 85 ASN A O 1
ATOM 708 N N . ASP A 1 86 ? 2.142 -2.581 12.854 1.00 68.62 86 ASP A N 1
ATOM 709 C CA . ASP A 1 86 ? 3.192 -1.745 13.419 1.00 68.62 86 ASP A CA 1
ATOM 710 C C . ASP A 1 86 ? 4.275 -1.597 12.334 1.00 68.62 86 ASP A C 1
ATOM 712 O O . ASP A 1 86 ? 4.822 -2.602 11.867 1.00 68.62 86 ASP A O 1
ATOM 716 N N . ASP A 1 87 ? 4.523 -0.368 11.869 1.00 64.81 87 ASP A N 1
ATOM 717 C CA . ASP A 1 87 ? 5.475 -0.046 10.793 1.00 64.81 87 ASP A CA 1
ATOM 718 C C . ASP A 1 87 ? 6.926 -0.283 11.253 1.00 64.81 87 ASP A C 1
ATOM 720 O O . ASP A 1 87 ? 7.692 0.636 11.547 1.00 64.81 87 ASP A O 1
ATOM 724 N N . LEU A 1 88 ? 7.308 -1.553 11.352 1.00 69.12 88 LEU A N 1
ATOM 725 C CA . LEU A 1 88 ? 8.656 -1.983 11.689 1.00 69.12 88 LEU A CA 1
ATOM 726 C C . LEU A 1 88 ? 9.525 -1.997 10.427 1.00 69.12 88 LEU A C 1
ATOM 728 O O . LEU A 1 88 ? 9.168 -2.582 9.400 1.00 69.12 88 LEU A O 1
ATOM 732 N N . SER A 1 89 ? 10.699 -1.372 10.511 1.00 70.75 89 SER A N 1
ATOM 733 C CA . SER A 1 89 ? 11.677 -1.386 9.426 1.00 70.75 89 SER A CA 1
ATOM 734 C C . SER A 1 89 ? 12.202 -2.803 9.163 1.00 70.75 89 SER A C 1
ATOM 736 O O . SER A 1 89 ? 12.306 -3.636 10.064 1.00 70.75 89 SER A O 1
ATOM 738 N N . GLY A 1 90 ? 12.528 -3.094 7.900 1.00 77.31 90 GLY A N 1
ATOM 739 C CA . GLY A 1 90 ? 13.079 -4.395 7.502 1.00 77.31 90 GLY A CA 1
ATOM 740 C C . GLY A 1 90 ? 12.062 -5.541 7.427 1.00 77.31 90 GLY A C 1
ATOM 741 O O . GLY A 1 90 ? 12.463 -6.696 7.286 1.00 77.31 90 GLY A O 1
ATOM 742 N N . ILE A 1 91 ? 10.760 -5.250 7.514 1.00 85.81 91 ILE A N 1
ATOM 743 C CA . ILE A 1 91 ? 9.697 -6.239 7.316 1.00 85.81 91 ILE A CA 1
ATOM 744 C C . ILE A 1 91 ? 9.182 -6.190 5.878 1.00 85.81 91 ILE A C 1
ATOM 746 O O . ILE A 1 91 ?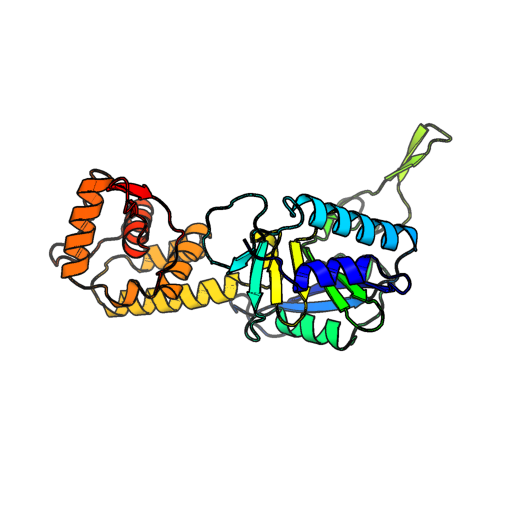 8.846 -5.129 5.361 1.00 85.81 91 ILE A O 1
ATOM 750 N N . ILE A 1 92 ? 9.060 -7.363 5.260 1.00 90.56 92 ILE A N 1
ATOM 751 C CA . ILE A 1 92 ? 8.387 -7.548 3.974 1.00 90.56 92 ILE A CA 1
ATOM 752 C C . ILE A 1 92 ? 6.999 -8.118 4.257 1.00 90.56 92 ILE A C 1
ATOM 754 O O . ILE A 1 92 ? 6.865 -9.168 4.885 1.00 90.56 92 ILE A O 1
ATOM 758 N N . SER A 1 93 ? 5.947 -7.448 3.798 1.00 92.31 93 SER A N 1
ATOM 759 C CA . SER A 1 93 ? 4.598 -8.021 3.888 1.00 92.31 93 SER A CA 1
ATOM 760 C C . SER A 1 93 ? 4.310 -8.865 2.655 1.00 92.31 93 SER A C 1
ATOM 762 O O . SER A 1 93 ? 4.672 -8.472 1.553 1.00 92.31 93 SER A O 1
ATOM 764 N N . LYS A 1 94 ? 3.644 -10.007 2.806 1.00 93.44 94 LYS A N 1
ATOM 765 C CA . LYS A 1 94 ? 3.190 -10.823 1.680 1.00 93.44 94 LYS A CA 1
ATOM 766 C C . LYS A 1 94 ? 1.676 -10.788 1.542 1.00 93.44 94 LYS A C 1
ATOM 768 O O . LYS A 1 94 ? 0.957 -10.886 2.539 1.00 93.44 94 LYS A O 1
ATOM 773 N N . LEU A 1 95 ? 1.201 -10.680 0.311 1.00 93.00 95 LEU A N 1
ATOM 774 C CA . LEU A 1 95 ? -0.217 -10.728 -0.022 1.00 93.00 95 LEU A CA 1
ATOM 775 C C . LEU A 1 95 ? -0.401 -11.548 -1.295 1.00 93.00 95 LEU A C 1
ATOM 777 O O . LEU A 1 95 ? 0.186 -11.225 -2.323 1.00 93.00 95 LEU A O 1
ATOM 781 N N . LYS A 1 96 ? -1.221 -12.595 -1.230 1.00 92.88 96 LYS A N 1
ATOM 782 C CA . LYS A 1 96 ? -1.609 -13.345 -2.426 1.00 92.88 96 LYS A CA 1
ATOM 783 C C . LYS A 1 96 ? -2.444 -12.451 -3.343 1.00 92.88 96 LYS A C 1
ATOM 785 O O . LYS A 1 96 ? -3.242 -11.657 -2.849 1.00 92.88 96 LYS A O 1
ATOM 790 N N . GLU A 1 97 ? -2.255 -12.574 -4.651 1.00 88.38 97 GLU A N 1
ATOM 791 C CA . GLU A 1 97 ? -3.032 -11.816 -5.625 1.00 88.38 97 GLU A CA 1
ATOM 792 C C . GLU A 1 97 ? -4.534 -12.027 -5.427 1.00 88.38 97 GLU A C 1
ATOM 794 O O . GLU A 1 97 ? -5.022 -13.158 -5.355 1.00 88.38 97 GLU A O 1
ATOM 799 N N . ASP A 1 98 ? -5.261 -10.916 -5.373 1.00 85.88 98 ASP A N 1
ATOM 800 C CA . ASP A 1 98 ? -6.714 -10.886 -5.340 1.00 85.88 98 ASP A CA 1
ATOM 801 C C . ASP A 1 98 ? -7.226 -10.345 -6.678 1.00 85.88 98 ASP A C 1
ATOM 803 O O . ASP A 1 98 ? -6.891 -9.232 -7.090 1.00 85.88 98 ASP A O 1
ATOM 807 N N . LYS A 1 99 ? -8.060 -11.142 -7.351 1.00 84.50 99 LYS A N 1
ATOM 808 C CA . LYS A 1 99 ? -8.643 -10.808 -8.657 1.00 84.50 99 LYS A CA 1
ATOM 809 C C . LYS A 1 99 ? -9.605 -9.623 -8.593 1.00 84.50 99 LYS A C 1
ATOM 811 O O . LYS A 1 99 ? -9.886 -9.017 -9.625 1.00 84.50 99 LYS A O 1
ATOM 816 N N . ASN A 1 100 ? -10.099 -9.294 -7.400 1.00 80.25 100 ASN A N 1
ATOM 817 C CA . ASN A 1 100 ? -10.971 -8.148 -7.172 1.00 80.25 100 ASN A CA 1
ATOM 818 C C . ASN A 1 100 ? -10.193 -6.824 -7.087 1.00 80.25 100 ASN A C 1
ATOM 820 O O . ASN A 1 100 ? -10.803 -5.756 -7.118 1.00 80.25 100 ASN A O 1
ATOM 824 N N . LEU A 1 101 ? -8.856 -6.857 -6.997 1.00 83.31 101 LEU A N 1
ATOM 825 C CA . LEU A 1 101 ? -8.048 -5.641 -7.056 1.00 83.31 101 LEU A CA 1
ATOM 826 C C . LEU A 1 101 ? -8.111 -5.031 -8.458 1.00 83.31 101 LEU A C 1
ATOM 828 O O . LEU A 1 101 ? -7.918 -5.711 -9.466 1.00 83.31 101 LEU A O 1
ATOM 832 N N . SER A 1 102 ? -8.281 -3.710 -8.530 1.00 81.19 102 SER A N 1
ATOM 833 C CA . SER A 1 102 ? -8.366 -2.977 -9.804 1.00 81.19 102 SER A CA 1
ATOM 834 C C . SER A 1 102 ? -7.107 -3.126 -10.670 1.00 81.19 102 SER A C 1
ATOM 836 O O . SER A 1 102 ? -7.159 -2.996 -11.894 1.00 81.19 102 SER A O 1
ATOM 838 N N . PHE A 1 103 ? -5.978 -3.447 -10.040 1.00 88.25 103 PHE A N 1
ATOM 839 C CA . PHE A 1 103 ? -4.685 -3.642 -10.686 1.00 88.25 103 PHE A CA 1
ATOM 840 C C . PHE A 1 103 ? -4.455 -5.061 -11.227 1.00 88.25 103 PHE A C 1
ATOM 842 O O . PHE A 1 103 ? -3.505 -5.272 -11.978 1.00 88.25 103 PHE A O 1
ATOM 849 N N . HIS A 1 104 ? -5.331 -6.025 -10.917 1.00 89.56 104 HIS A N 1
ATOM 850 C CA . HIS A 1 104 ? -5.221 -7.410 -11.391 1.00 89.56 104 HIS A CA 1
ATOM 851 C C . HIS A 1 104 ? -5.087 -7.488 -12.921 1.00 89.56 104 HIS A C 1
ATOM 853 O O . HIS A 1 104 ? -4.171 -8.117 -13.447 1.00 89.56 104 HIS A O 1
ATOM 859 N N . LYS A 1 105 ? -5.917 -6.733 -13.653 1.00 90.12 105 LYS A N 1
ATOM 860 C CA . LYS A 1 105 ? -5.846 -6.664 -15.124 1.00 90.12 105 LYS A CA 1
ATOM 861 C C . LYS A 1 105 ? -4.475 -6.213 -15.633 1.00 90.12 105 LYS A C 1
ATOM 863 O O . LYS A 1 105 ? -4.041 -6.642 -16.696 1.00 90.12 105 LYS A O 1
ATOM 868 N N . THR A 1 106 ? -3.777 -5.343 -14.903 1.00 92.62 106 THR A N 1
ATOM 869 C CA . THR A 1 106 ? -2.427 -4.905 -15.282 1.00 92.62 106 THR A CA 1
ATOM 870 C C . THR A 1 106 ? -1.415 -6.027 -15.139 1.00 92.62 106 THR A C 1
ATOM 872 O O . THR A 1 106 ? -0.575 -6.175 -16.024 1.00 92.62 106 THR A O 1
ATOM 875 N N . ILE A 1 107 ? -1.516 -6.837 -14.082 1.00 93.25 107 ILE A N 1
ATOM 876 C CA . ILE A 1 107 ? -0.698 -8.044 -13.936 1.00 93.25 107 ILE A CA 1
ATOM 877 C C . ILE A 1 107 ? -0.955 -8.991 -15.106 1.00 93.25 107 ILE A C 1
ATOM 879 O O . ILE A 1 107 ? -0.004 -9.411 -15.759 1.00 93.25 107 ILE A O 1
ATOM 883 N N . GLU A 1 108 ? -2.218 -9.247 -15.455 1.00 92.31 108 GLU A N 1
ATOM 884 C CA . GLU A 1 108 ? -2.553 -10.096 -16.604 1.00 92.31 108 GLU A CA 1
ATOM 885 C C . GLU A 1 108 ? -1.964 -9.563 -17.920 1.00 92.31 108 GLU A C 1
ATOM 887 O O . GLU A 1 108 ? -1.439 -10.338 -18.721 1.00 92.31 108 GLU A O 1
ATOM 892 N N . LEU A 1 109 ? -2.028 -8.250 -18.163 1.00 93.88 109 LEU A N 1
ATOM 893 C CA . LEU A 1 109 ? -1.457 -7.634 -19.367 1.00 93.88 109 LEU A CA 1
ATOM 894 C C . LEU A 1 109 ? 0.070 -7.775 -19.422 1.00 93.88 109 LEU A C 1
ATOM 896 O O . LEU A 1 109 ? 0.606 -8.107 -20.482 1.00 93.88 109 LEU A O 1
ATOM 900 N N . LEU A 1 110 ? 0.753 -7.556 -18.293 1.00 94.19 110 LEU A N 1
ATOM 901 C CA . LEU A 1 110 ? 2.207 -7.698 -18.174 1.00 94.19 110 LEU A CA 1
ATOM 902 C C . LEU A 1 110 ? 2.643 -9.153 -18.389 1.00 94.19 110 LEU A C 1
ATOM 904 O O . LEU A 1 110 ? 3.498 -9.415 -19.231 1.00 94.19 110 LEU A O 1
ATOM 908 N N . MET A 1 111 ? 1.999 -10.104 -17.707 1.00 89.00 111 MET A N 1
ATOM 909 C CA . MET A 1 111 ? 2.321 -11.533 -17.806 1.00 89.00 111 MET A CA 1
ATOM 910 C C . MET A 1 111 ? 2.071 -12.092 -19.213 1.00 89.00 111 MET A C 1
ATOM 912 O O . MET A 1 111 ? 2.837 -12.919 -19.700 1.00 89.00 111 MET A O 1
ATOM 916 N N . ASN A 1 112 ? 1.033 -11.605 -19.902 1.00 89.06 112 ASN A N 1
ATOM 917 C CA . ASN A 1 112 ? 0.727 -11.999 -21.280 1.00 89.06 112 ASN A CA 1
ATOM 918 C C . ASN A 1 112 ? 1.508 -11.204 -22.341 1.00 89.06 112 ASN A C 1
ATOM 920 O O . ASN A 1 112 ? 1.273 -11.407 -23.534 1.00 89.06 112 ASN A O 1
ATOM 924 N N . LYS A 1 113 ? 2.389 -10.276 -21.937 1.00 86.81 113 LYS A N 1
ATOM 925 C CA . LYS A 1 113 ? 3.158 -9.391 -22.831 1.00 86.81 113 LYS A CA 1
ATOM 926 C C . LYS A 1 113 ? 2.278 -8.638 -23.841 1.00 86.81 113 LYS A C 1
ATOM 928 O O . LYS A 1 113 ? 2.688 -8.368 -24.968 1.00 86.81 113 LYS A O 1
ATOM 933 N N . LYS A 1 114 ? 1.049 -8.297 -23.439 1.00 86.31 114 LYS A N 1
ATOM 934 C CA . LYS A 1 114 ? 0.079 -7.552 -24.255 1.00 86.31 114 LYS A CA 1
ATOM 935 C C . LYS A 1 114 ? 0.247 -6.061 -24.001 1.00 86.31 114 LYS A C 1
ATOM 937 O O . LYS A 1 114 ? -0.544 -5.460 -23.276 1.00 86.31 114 LYS A O 1
ATOM 942 N N . THR A 1 115 ? 1.301 -5.480 -24.563 1.00 86.94 115 THR A N 1
ATOM 943 C CA . THR A 1 115 ? 1.641 -4.071 -24.348 1.00 86.94 115 THR A CA 1
ATOM 944 C C . THR A 1 115 ? 1.937 -3.357 -25.658 1.00 86.94 115 THR A C 1
ATOM 946 O O . THR A 1 115 ? 2.450 -3.938 -26.613 1.00 86.94 115 THR A O 1
ATOM 949 N N . GLU A 1 116 ? 1.594 -2.074 -25.701 1.00 89.69 116 GLU A N 1
ATOM 950 C CA . GLU A 1 116 ? 2.035 -1.183 -26.771 1.00 89.69 116 GLU A CA 1
ATOM 951 C C . GLU A 1 116 ? 3.475 -0.735 -26.503 1.00 89.69 116 GLU A C 1
ATOM 953 O O . GLU A 1 116 ? 3.924 -0.714 -25.354 1.00 89.69 116 GLU A O 1
ATOM 958 N N . HIS A 1 117 ? 4.196 -0.371 -27.561 1.00 90.50 117 HIS A N 1
ATOM 959 C CA . HIS A 1 117 ? 5.556 0.154 -27.462 1.00 90.50 117 HIS A CA 1
ATOM 960 C C . HIS A 1 117 ? 5.539 1.682 -27.558 1.00 90.50 117 HIS A C 1
ATOM 962 O O . HIS A 1 117 ? 4.869 2.253 -28.422 1.00 90.50 117 HIS A O 1
ATOM 968 N N . MET A 1 118 ? 6.228 2.335 -26.627 1.00 90.31 118 MET A N 1
ATOM 969 C CA . MET A 1 118 ? 6.295 3.788 -26.510 1.00 90.31 118 MET A CA 1
ATOM 970 C C . MET A 1 118 ? 7.119 4.414 -27.634 1.00 90.31 118 MET A C 1
ATOM 972 O O . MET A 1 118 ? 8.173 3.904 -27.997 1.00 90.31 118 MET A O 1
ATOM 976 N N . LYS A 1 119 ? 6.693 5.597 -28.094 1.00 85.12 119 LYS A N 1
ATOM 977 C CA . LYS A 1 119 ? 7.487 6.434 -29.005 1.00 85.12 119 LYS A CA 1
ATOM 978 C C . LYS A 1 119 ? 8.070 7.673 -28.325 1.00 85.12 119 LYS A C 1
ATOM 980 O O . LYS A 1 119 ? 9.155 8.096 -28.704 1.00 85.12 119 LYS A O 1
ATOM 985 N N . SER A 1 120 ? 7.373 8.239 -27.338 1.00 88.25 120 SER A N 1
ATOM 986 C CA . SER A 1 120 ? 7.793 9.451 -26.625 1.00 88.25 120 SER A CA 1
ATOM 987 C C . SER A 1 120 ? 7.374 9.423 -25.148 1.00 88.25 120 SER A C 1
ATOM 989 O O . SER A 1 120 ? 6.342 8.858 -24.781 1.00 88.25 120 SER A O 1
ATOM 991 N N . LEU A 1 121 ? 8.145 10.085 -24.279 1.00 87.44 121 LEU A N 1
ATOM 992 C CA . LEU A 1 121 ? 7.793 10.280 -22.868 1.00 87.44 121 LEU A CA 1
ATOM 993 C C . LEU A 1 121 ? 6.555 11.175 -22.701 1.00 87.44 121 LEU A C 1
ATOM 995 O O . LEU A 1 121 ? 5.827 11.047 -21.708 1.00 87.44 121 LEU A O 1
ATOM 999 N N . SER A 1 122 ? 6.270 12.034 -23.681 1.00 85.38 122 SER A N 1
ATOM 1000 C CA . SER A 1 122 ? 5.041 12.831 -23.732 1.00 85.38 122 SER A CA 1
ATOM 1001 C C . SER A 1 122 ? 3.784 11.951 -23.753 1.00 85.38 122 SER A C 1
ATOM 1003 O O . SER A 1 122 ? 2.781 12.309 -23.127 1.00 85.38 122 SER A O 1
ATOM 1005 N N . ASP A 1 123 ? 3.858 10.750 -24.344 1.00 84.38 123 ASP A N 1
ATOM 1006 C CA . ASP A 1 123 ? 2.737 9.800 -24.437 1.00 84.38 123 ASP A CA 1
ATOM 1007 C C . ASP A 1 123 ? 2.254 9.303 -23.063 1.00 84.38 123 ASP A C 1
ATOM 1009 O O . ASP A 1 123 ? 1.089 8.925 -22.901 1.00 84.38 123 ASP A O 1
ATOM 1013 N N . VAL A 1 124 ? 3.138 9.297 -22.057 1.00 90.50 124 VAL A N 1
ATOM 1014 C CA . VAL A 1 124 ? 2.831 8.791 -20.708 1.00 90.50 124 VAL A CA 1
ATOM 1015 C C . VAL A 1 124 ? 2.795 9.864 -19.635 1.00 90.50 124 VAL A C 1
ATOM 1017 O O . VAL A 1 124 ? 2.133 9.652 -18.619 1.00 90.50 124 VAL A O 1
ATOM 1020 N N . LYS A 1 125 ? 3.457 11.014 -19.832 1.00 88.88 125 LYS A N 1
ATOM 1021 C CA . LYS A 1 125 ? 3.625 12.060 -18.807 1.00 88.88 125 LYS A CA 1
ATOM 1022 C C . LYS A 1 125 ? 2.316 12.408 -18.105 1.00 88.88 125 LYS A C 1
ATOM 1024 O O . LYS A 1 125 ? 2.258 12.406 -16.877 1.00 88.88 125 LYS A O 1
ATOM 1029 N N . LYS A 1 126 ? 1.252 12.658 -18.874 1.00 87.75 126 LYS A N 1
ATOM 1030 C CA . LYS A 1 126 ? -0.044 13.114 -18.348 1.00 87.75 126 LYS A CA 1
ATOM 1031 C C . LYS A 1 126 ? -0.711 12.103 -17.412 1.00 87.75 126 LYS A C 1
ATOM 1033 O O . LYS A 1 126 ? -1.343 12.506 -16.440 1.00 87.75 126 LYS A O 1
ATOM 1038 N N . ASN A 1 127 ? -0.579 10.809 -17.696 1.00 91.56 127 ASN A N 1
ATOM 1039 C CA . ASN A 1 127 ? -1.287 9.753 -16.968 1.00 91.56 127 ASN A CA 1
ATOM 1040 C C . ASN A 1 127 ? -0.342 8.817 -16.208 1.00 91.56 127 ASN A C 1
ATOM 1042 O O . ASN A 1 127 ? -0.773 7.739 -15.794 1.00 91.56 127 ASN A O 1
ATOM 1046 N N . LEU A 1 128 ? 0.929 9.192 -16.034 1.00 94.56 128 LEU A N 1
ATOM 1047 C CA . LEU A 1 128 ? 1.925 8.355 -15.377 1.00 94.56 128 LEU A CA 1
ATOM 1048 C C . LEU A 1 128 ? 1.474 7.996 -13.959 1.00 94.56 128 LEU A C 1
ATOM 1050 O O . LEU A 1 128 ? 1.250 8.863 -13.109 1.00 94.56 128 LEU A O 1
ATOM 1054 N N . TRP A 1 129 ? 1.374 6.696 -13.706 1.00 95.44 129 TRP A N 1
ATOM 1055 C CA . TRP A 1 129 ? 0.955 6.149 -12.426 1.00 95.44 129 TRP A CA 1
ATOM 1056 C C . TRP A 1 129 ? 2.078 5.423 -11.703 1.00 95.44 129 TRP A C 1
ATOM 1058 O O . TRP A 1 129 ? 2.283 5.626 -10.505 1.00 95.44 129 TRP A O 1
ATOM 1068 N N . ALA A 1 130 ? 2.799 4.578 -12.423 1.00 96.62 130 ALA A N 1
ATOM 1069 C CA . ALA A 1 130 ? 3.867 3.745 -11.900 1.00 96.62 130 ALA A CA 1
ATOM 1070 C C . ALA A 1 130 ? 4.791 3.334 -13.050 1.00 96.62 130 ALA A C 1
ATOM 1072 O O . ALA A 1 130 ? 4.517 3.632 -14.213 1.00 96.62 130 ALA A O 1
ATOM 1073 N N . TYR A 1 131 ? 5.866 2.636 -12.723 1.00 96.75 131 TYR A N 1
ATOM 1074 C CA . TYR A 1 131 ? 6.575 1.802 -13.682 1.00 96.75 131 TYR A CA 1
ATOM 1075 C C . TYR A 1 131 ? 6.720 0.388 -13.130 1.00 96.75 131 TYR A C 1
ATOM 1077 O O . TYR A 1 131 ? 6.664 0.175 -11.913 1.00 96.75 131 TYR A O 1
ATOM 1085 N N . ALA A 1 132 ? 6.882 -0.560 -14.045 1.00 97.38 132 ALA A N 1
ATOM 1086 C CA . ALA A 1 132 ? 7.186 -1.943 -13.752 1.00 97.38 132 ALA A CA 1
ATOM 1087 C C . ALA A 1 132 ? 8.445 -2.391 -14.488 1.00 97.38 132 ALA A C 1
ATOM 1089 O O . ALA A 1 132 ? 8.729 -1.933 -15.596 1.00 97.38 132 ALA A O 1
ATOM 1090 N N . ILE A 1 133 ? 9.182 -3.298 -13.860 1.00 96.88 133 ILE A N 1
ATOM 1091 C CA . ILE A 1 133 ? 10.367 -3.930 -14.433 1.00 96.88 133 ILE A CA 1
ATOM 1092 C C . ILE A 1 133 ? 10.173 -5.435 -14.319 1.00 96.88 133 ILE A C 1
ATOM 1094 O O . ILE A 1 133 ? 9.964 -5.945 -13.223 1.00 96.88 133 ILE A O 1
ATOM 1098 N N . GLU A 1 134 ? 10.221 -6.134 -15.442 1.00 96.69 134 GLU A N 1
ATOM 1099 C CA . GLU A 1 134 ? 10.277 -7.590 -15.495 1.00 96.69 134 GLU A CA 1
ATOM 1100 C C . GLU A 1 134 ? 11.737 -8.026 -15.573 1.00 96.69 134 GLU A C 1
ATOM 1102 O O . GLU A 1 134 ? 12.468 -7.591 -16.464 1.00 96.69 134 GLU A O 1
ATOM 1107 N N . PHE A 1 135 ? 12.135 -8.913 -14.669 1.00 96.00 135 PHE A N 1
ATOM 1108 C CA . PHE A 1 135 ? 13.410 -9.619 -14.715 1.00 96.00 135 PHE A CA 1
ATOM 1109 C C . PHE A 1 135 ? 13.137 -11.085 -15.048 1.00 96.00 135 PHE A C 1
ATOM 1111 O O . PHE A 1 135 ? 12.288 -11.707 -14.408 1.00 96.00 135 PHE A O 1
ATOM 1118 N N . ASN A 1 136 ? 13.826 -11.633 -16.049 1.00 93.94 136 ASN A N 1
ATOM 1119 C CA . ASN A 1 136 ? 13.565 -12.976 -16.572 1.00 93.94 136 ASN A CA 1
ATOM 1120 C C . ASN A 1 136 ? 14.876 -13.702 -16.917 1.00 93.94 136 ASN A C 1
ATOM 1122 O O . ASN A 1 136 ? 15.716 -13.131 -17.603 1.00 93.94 136 ASN A O 1
ATOM 1126 N N . ASP A 1 137 ? 15.051 -14.951 -16.477 1.00 92.56 137 ASP A N 1
ATOM 1127 C CA . ASP A 1 137 ? 16.234 -15.791 -16.758 1.00 92.56 137 ASP A CA 1
ATOM 1128 C C . ASP A 1 137 ? 15.987 -16.889 -17.822 1.00 92.56 137 ASP A C 1
ATOM 1130 O O . ASP A 1 137 ? 16.695 -17.898 -17.879 1.00 92.56 137 ASP A O 1
ATOM 1134 N N . ASN A 1 138 ? 14.967 -16.693 -18.661 1.00 86.62 138 ASN A N 1
ATOM 1135 C CA . ASN A 1 138 ? 14.346 -17.617 -19.620 1.00 86.62 138 ASN A CA 1
ATOM 1136 C C . ASN A 1 138 ? 13.530 -18.768 -19.014 1.00 86.62 138 ASN A C 1
ATOM 1138 O O . ASN A 1 138 ? 12.826 -19.452 -19.760 1.00 86.62 138 ASN A O 1
ATOM 1142 N N . LYS A 1 139 ? 13.596 -19.003 -17.700 1.00 85.81 139 LYS A N 1
ATOM 1143 C CA . LYS A 1 139 ? 12.819 -20.055 -17.021 1.00 85.81 139 LYS A CA 1
ATOM 1144 C C . LYS A 1 139 ? 11.756 -19.463 -16.116 1.00 85.81 139 LYS A C 1
ATOM 1146 O O . LYS A 1 139 ? 10.617 -19.918 -16.117 1.00 85.81 139 LYS A O 1
ATOM 1151 N N . ASN A 1 140 ? 12.147 -18.454 -15.356 1.00 90.25 140 ASN A N 1
ATOM 1152 C CA . ASN A 1 140 ? 11.339 -17.783 -14.366 1.00 90.25 140 ASN A CA 1
ATOM 1153 C C . ASN A 1 140 ? 11.387 -16.281 -14.622 1.00 90.25 140 ASN A C 1
ATOM 1155 O O . ASN A 1 140 ? 12.389 -15.738 -15.092 1.00 90.25 140 ASN A O 1
ATOM 1159 N N . SER A 1 141 ? 10.307 -15.600 -14.262 1.00 93.69 141 SER A N 1
ATOM 1160 C CA . SER A 1 141 ? 10.290 -14.148 -14.212 1.00 93.69 141 SER A CA 1
ATOM 1161 C C . SER A 1 141 ? 9.580 -13.651 -12.969 1.00 93.69 141 SER A C 1
ATOM 1163 O O . SER A 1 141 ? 8.766 -14.348 -12.360 1.00 93.69 141 SER A O 1
ATOM 1165 N N . PHE A 1 142 ? 9.915 -12.428 -12.589 1.00 95.94 142 PHE A N 1
ATOM 1166 C CA . PHE A 1 142 ? 9.204 -11.685 -11.566 1.00 95.94 142 PHE A CA 1
ATOM 1167 C C . PHE A 1 142 ? 9.091 -10.225 -11.991 1.00 95.94 142 PHE A C 1
ATOM 1169 O O . PHE A 1 142 ? 9.869 -9.731 -12.814 1.00 95.94 142 PHE A O 1
ATOM 1176 N N . LEU A 1 143 ? 8.100 -9.542 -11.428 1.00 97.12 143 LEU A N 1
ATOM 1177 C CA . LEU A 1 143 ? 7.845 -8.132 -11.692 1.00 97.12 143 LEU A CA 1
ATOM 1178 C C . LEU A 1 143 ? 8.204 -7.302 -10.465 1.00 97.12 143 LEU A C 1
ATOM 1180 O O . LEU A 1 143 ? 7.899 -7.676 -9.335 1.00 97.12 143 LEU A O 1
ATOM 1184 N N . CYS A 1 144 ? 8.795 -6.142 -10.696 1.00 97.19 144 CYS A N 1
ATOM 1185 C CA . CYS A 1 144 ? 8.995 -5.098 -9.704 1.00 97.19 144 CYS A CA 1
ATOM 1186 C C . CYS A 1 144 ? 8.093 -3.930 -10.037 1.00 97.19 144 CYS A C 1
ATOM 1188 O O . CYS A 1 144 ? 7.988 -3.561 -11.203 1.00 97.19 144 CYS A O 1
ATOM 1190 N N . PHE A 1 145 ? 7.527 -3.289 -9.023 1.00 97.56 145 PHE A N 1
ATOM 1191 C CA . PHE A 1 145 ? 6.692 -2.114 -9.206 1.00 97.56 145 PHE A CA 1
ATOM 1192 C C . PHE A 1 145 ? 7.173 -0.950 -8.363 1.00 97.56 145 PHE A C 1
ATOM 1194 O O . PHE A 1 145 ? 7.545 -1.094 -7.193 1.00 97.56 145 PHE A O 1
ATOM 120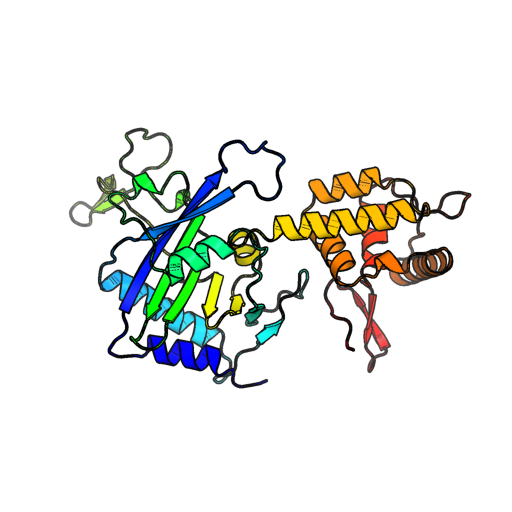1 N N . ARG A 1 146 ? 7.086 0.235 -8.959 1.00 96.56 146 ARG A N 1
ATOM 1202 C CA . ARG A 1 146 ? 7.374 1.493 -8.290 1.00 96.56 146 ARG A CA 1
ATOM 1203 C C . ARG A 1 146 ? 6.320 2.527 -8.644 1.00 96.56 146 ARG A C 1
ATOM 1205 O O . ARG A 1 146 ? 6.119 2.866 -9.812 1.00 96.56 146 ARG A O 1
ATOM 1212 N N . LYS A 1 147 ? 5.659 3.065 -7.623 1.00 95.75 147 LYS A N 1
ATOM 1213 C CA . LYS A 1 147 ? 4.776 4.217 -7.742 1.00 95.75 147 LYS A CA 1
ATOM 1214 C C . LYS A 1 147 ? 5.591 5.405 -8.241 1.00 95.75 147 LYS A C 1
ATOM 1216 O O . LYS A 1 147 ? 6.623 5.758 -7.675 1.00 95.75 147 LYS A O 1
ATOM 1221 N N . SER A 1 148 ? 5.091 6.047 -9.290 1.00 94.12 148 SER A N 1
ATOM 1222 C CA . SER A 1 148 ? 5.728 7.211 -9.901 1.00 94.12 148 SER A CA 1
ATOM 1223 C C . SER A 1 148 ? 4.712 8.326 -10.121 1.00 94.12 148 SER A C 1
ATOM 1225 O O . SER A 1 148 ? 3.515 8.170 -9.864 1.00 94.12 148 SER A O 1
ATOM 1227 N N . THR A 1 149 ? 5.184 9.486 -10.542 1.00 90.50 149 THR A N 1
ATOM 1228 C CA . THR A 1 149 ? 4.365 10.675 -10.766 1.00 90.50 149 THR A CA 1
ATOM 1229 C C . THR A 1 149 ? 4.861 11.405 -11.997 1.00 90.50 149 THR A C 1
ATOM 1231 O O . THR A 1 149 ? 6.058 11.412 -12.278 1.00 90.50 149 THR A O 1
ATOM 1234 N N . SER A 1 150 ? 3.951 12.085 -12.694 1.00 87.81 150 SER A N 1
ATOM 1235 C CA . SER A 1 150 ? 4.257 12.920 -13.867 1.00 87.81 150 SER A CA 1
ATOM 1236 C C . SER A 1 150 ? 5.403 13.907 -13.626 1.00 87.81 150 SER A C 1
ATOM 1238 O O . SER A 1 150 ? 6.145 14.237 -14.542 1.00 87.81 150 SER A O 1
ATOM 1240 N N . SER A 1 151 ? 5.606 14.323 -12.372 1.00 84.62 151 SER A N 1
ATOM 1241 C CA . SER A 1 151 ? 6.694 15.200 -11.948 1.00 84.62 151 SER A CA 1
ATOM 1242 C C . SER A 1 151 ? 8.107 14.664 -12.212 1.00 84.62 151 SER A C 1
ATOM 1244 O O . SER A 1 151 ? 9.035 15.472 -12.187 1.00 84.62 151 SER A O 1
ATOM 1246 N N . LYS A 1 152 ? 8.264 13.354 -12.443 1.00 85.06 152 LYS A N 1
ATOM 1247 C CA . LYS A 1 152 ? 9.525 12.687 -12.796 1.00 85.06 152 LYS A CA 1
ATOM 1248 C C . LYS A 1 152 ? 9.861 12.759 -14.284 1.00 85.06 152 LYS A C 1
ATOM 1250 O O . LYS A 1 152 ? 10.965 12.369 -14.640 1.00 85.06 152 LYS A O 1
ATOM 1255 N N . ILE A 1 153 ? 8.929 13.216 -15.122 1.00 85.81 153 ILE A N 1
ATOM 1256 C CA . ILE A 1 153 ? 9.117 13.372 -16.563 1.00 85.81 153 ILE A CA 1
ATOM 1257 C C . ILE A 1 153 ? 9.145 14.862 -16.906 1.00 85.81 153 ILE A C 1
ATOM 1259 O O . ILE A 1 153 ? 8.226 15.608 -16.555 1.00 85.81 153 ILE A O 1
ATOM 1263 N N . ALA A 1 154 ? 10.172 15.281 -17.637 1.00 80.88 154 ALA A N 1
ATOM 1264 C CA . ALA A 1 154 ? 10.216 16.573 -18.306 1.00 80.88 154 ALA A CA 1
ATOM 1265 C C . ALA A 1 154 ? 10.215 16.357 -19.823 1.00 80.88 154 ALA A C 1
ATOM 1267 O O . ALA A 1 154 ? 10.907 15.483 -20.333 1.00 80.88 154 ALA A O 1
ATOM 1268 N N . THR A 1 155 ? 9.404 17.139 -20.526 1.00 77.69 155 THR A N 1
ATOM 1269 C CA . THR A 1 155 ? 9.235 17.100 -21.986 1.00 77.69 155 THR A CA 1
ATOM 1270 C C . THR A 1 155 ? 9.481 18.501 -22.523 1.00 77.69 155 THR A C 1
ATOM 1272 O O . THR A 1 155 ? 9.295 19.466 -21.779 1.00 77.69 155 THR A O 1
ATOM 1275 N N . ASP A 1 156 ? 9.858 18.613 -23.795 1.00 65.44 156 ASP A N 1
ATOM 1276 C CA . ASP A 1 156 ? 10.106 19.886 -24.495 1.00 65.44 156 ASP A CA 1
ATOM 1277 C C . ASP A 1 156 ? 8.803 20.654 -24.831 1.00 65.44 156 ASP A C 1
ATOM 1279 O O . ASP A 1 156 ? 8.693 21.389 -25.813 1.00 65.44 156 ASP A O 1
ATOM 1283 N N . ASP A 1 157 ? 7.749 20.470 -24.028 1.00 59.47 157 ASP A N 1
ATOM 1284 C CA . ASP A 1 157 ? 6.514 21.220 -24.212 1.00 59.47 157 ASP A CA 1
ATOM 1285 C C . ASP A 1 157 ? 6.801 22.706 -23.967 1.00 59.47 157 ASP A C 1
ATOM 1287 O O . ASP A 1 157 ? 7.099 23.127 -22.850 1.00 59.47 157 ASP A O 1
ATOM 1291 N N . LYS A 1 158 ? 6.637 23.510 -25.024 1.00 50.19 158 LYS A N 1
ATOM 1292 C CA . LYS A 1 158 ? 6.883 24.967 -25.110 1.00 50.19 158 LYS A CA 1
ATOM 1293 C C . LYS A 1 158 ? 6.186 25.830 -24.043 1.00 50.19 158 LYS A C 1
ATOM 1295 O O . LYS A 1 158 ? 6.385 27.044 -24.001 1.00 50.19 158 LYS A O 1
ATOM 1300 N N . ASN A 1 159 ? 5.383 25.238 -23.163 1.00 51.09 159 ASN A N 1
ATOM 1301 C CA . ASN A 1 159 ? 4.854 25.895 -21.977 1.00 51.09 159 ASN A CA 1
ATOM 1302 C C . ASN A 1 159 ? 5.916 25.919 -20.866 1.00 51.09 159 ASN A C 1
ATOM 1304 O O . ASN A 1 159 ? 5.832 25.188 -19.880 1.00 51.09 159 ASN A O 1
ATOM 1308 N N . LEU A 1 160 ? 6.852 26.869 -20.980 1.00 51.56 160 LEU A N 1
ATOM 1309 C CA . LEU A 1 160 ? 7.856 27.279 -19.976 1.00 51.56 160 LEU A CA 1
ATOM 1310 C C . LEU A 1 160 ? 7.302 27.563 -18.558 1.00 51.56 160 LEU A C 1
ATOM 1312 O O . LEU A 1 160 ? 8.062 27.890 -17.652 1.00 51.56 160 LEU A O 1
ATOM 1316 N N . ARG A 1 161 ? 5.984 27.478 -18.345 1.00 56.31 161 ARG A N 1
ATOM 1317 C CA . ARG A 1 161 ? 5.315 27.776 -17.074 1.00 56.31 161 ARG A CA 1
ATOM 1318 C C . ARG A 1 161 ? 5.244 26.595 -16.102 1.00 56.31 161 ARG A C 1
ATOM 1320 O O . ARG A 1 161 ? 4.969 26.840 -14.934 1.00 56.31 161 ARG A O 1
ATOM 1327 N N . GLU A 1 162 ? 5.476 25.351 -16.537 1.00 57.28 162 GLU A N 1
ATOM 1328 C CA . GLU A 1 162 ? 5.254 24.180 -15.665 1.00 57.28 162 GLU A CA 1
ATOM 1329 C C . GLU A 1 162 ? 6.527 23.495 -15.159 1.00 57.28 162 GLU A C 1
ATOM 1331 O O . GLU A 1 162 ? 6.545 23.080 -14.001 1.00 57.28 162 GLU A O 1
ATOM 1336 N N . LYS A 1 163 ? 7.581 23.355 -15.980 1.00 61.16 163 LYS A N 1
ATOM 1337 C CA . LYS A 1 163 ? 8.873 22.765 -15.576 1.00 61.16 163 LYS A CA 1
ATOM 1338 C C . LYS A 1 163 ? 9.945 22.941 -16.649 1.00 61.16 163 LYS A C 1
ATOM 1340 O O . LYS A 1 163 ? 9.678 22.689 -17.817 1.00 61.16 163 LYS A O 1
ATOM 1345 N N . LEU A 1 164 ? 11.158 23.291 -16.226 1.00 69.12 164 LEU A N 1
ATOM 1346 C CA . LEU A 1 164 ? 12.353 23.372 -17.065 1.00 69.12 164 LEU A CA 1
ATOM 1347 C C . LEU A 1 164 ? 13.299 22.224 -16.691 1.00 69.12 164 LEU A C 1
ATOM 1349 O O . LEU A 1 164 ? 13.596 22.047 -15.510 1.00 69.12 164 LEU A O 1
ATOM 1353 N N . SER A 1 165 ? 13.750 21.444 -17.673 1.00 75.69 165 SER A N 1
ATOM 1354 C CA . SER A 1 165 ? 14.859 20.502 -17.489 1.00 75.69 165 SER A CA 1
ATOM 1355 C C . SER A 1 165 ? 16.142 21.171 -17.953 1.00 75.69 165 SER A C 1
ATOM 1357 O O . SER A 1 165 ? 16.145 21.843 -18.984 1.00 75.69 165 SER A O 1
ATOM 1359 N N . SER A 1 166 ? 17.221 21.010 -17.198 1.00 82.06 166 SER A N 1
ATOM 1360 C CA . SER A 1 166 ? 18.501 21.639 -17.495 1.00 82.06 166 SER A CA 1
ATOM 1361 C C . SER A 1 166 ? 19.657 20.686 -17.242 1.00 82.06 166 SER A C 1
ATOM 1363 O O . SER A 1 166 ? 19.577 19.848 -16.344 1.00 82.06 166 SER A O 1
ATOM 1365 N N . TYR A 1 167 ? 20.744 20.853 -17.986 1.00 85.50 167 TYR A N 1
ATOM 1366 C CA . TYR A 1 167 ? 22.000 20.146 -17.772 1.00 85.50 167 TYR A CA 1
ATOM 1367 C C . TYR A 1 167 ? 23.126 21.148 -17.510 1.00 85.50 167 TYR A C 1
ATOM 1369 O O . TYR A 1 167 ? 23.071 22.295 -17.951 1.00 85.50 167 TYR A O 1
ATOM 1377 N N . TRP A 1 168 ? 24.127 20.720 -16.744 1.00 89.69 168 TRP A N 1
ATOM 1378 C CA . TRP A 1 168 ? 25.333 21.505 -16.510 1.00 89.69 168 TRP A CA 1
ATOM 1379 C C . TRP A 1 168 ? 26.319 21.254 -17.647 1.00 89.69 168 TRP A C 1
ATOM 1381 O O . TRP A 1 168 ? 26.730 20.111 -17.858 1.00 89.69 168 TRP A O 1
ATOM 1391 N N . ASP A 1 169 ? 26.682 22.300 -18.379 1.00 88.88 169 ASP A N 1
ATOM 1392 C CA . ASP A 1 169 ? 27.700 22.232 -19.416 1.00 88.88 169 ASP A CA 1
ATOM 1393 C C . ASP A 1 169 ? 29.070 22.539 -18.802 1.00 88.88 169 ASP A C 1
ATOM 1395 O O . ASP A 1 169 ? 29.367 23.659 -18.393 1.00 88.88 169 ASP A O 1
ATOM 1399 N N . SER A 1 170 ? 29.916 21.517 -18.686 1.00 90.94 170 SER A N 1
ATOM 1400 C CA . SER A 1 170 ? 31.252 21.668 -18.104 1.00 90.94 170 SER A CA 1
ATOM 1401 C C . SER A 1 170 ? 32.236 22.418 -19.007 1.00 90.94 170 SER A C 1
ATOM 1403 O O . SER A 1 170 ? 33.305 22.778 -18.520 1.00 90.94 170 SER A O 1
ATOM 1405 N N . ALA A 1 171 ? 31.920 22.631 -20.291 1.00 90.94 171 ALA A N 1
ATOM 1406 C CA . ALA A 1 171 ? 32.818 23.317 -21.217 1.00 90.94 171 ALA A CA 1
ATOM 1407 C C . ALA A 1 171 ? 32.854 24.833 -20.977 1.00 90.94 171 ALA A C 1
ATOM 1409 O O . ALA A 1 171 ? 33.924 25.436 -21.050 1.00 90.94 171 ALA A O 1
ATOM 1410 N N . ASP A 1 172 ? 31.707 25.435 -20.664 1.00 92.94 172 ASP A N 1
ATOM 1411 C CA . ASP A 1 172 ? 31.579 26.867 -20.367 1.00 92.94 172 ASP A CA 1
ATOM 1412 C C . ASP A 1 172 ? 31.057 27.169 -18.955 1.00 92.94 172 ASP A C 1
ATOM 1414 O O . ASP A 1 172 ? 31.045 28.326 -18.544 1.00 92.94 172 ASP A O 1
ATOM 1418 N N . GLY A 1 173 ? 30.728 26.144 -18.163 1.00 91.38 173 GLY A N 1
ATOM 1419 C CA . GLY A 1 173 ? 30.324 26.306 -16.767 1.00 91.38 173 GLY A CA 1
ATOM 1420 C C . GLY A 1 173 ? 28.929 26.908 -16.615 1.00 91.38 173 GLY A C 1
ATOM 1421 O O . GLY A 1 173 ? 28.671 27.609 -15.636 1.00 91.38 173 GLY A O 1
ATOM 1422 N N . GLU A 1 174 ? 28.039 26.652 -17.575 1.00 93.38 174 GLU A N 1
ATOM 1423 C CA . GLU A 1 174 ? 26.680 27.185 -17.582 1.00 93.38 174 GLU A CA 1
ATOM 1424 C C . GLU A 1 174 ? 25.614 26.096 -17.415 1.00 93.38 174 GLU A C 1
ATOM 1426 O O . GLU A 1 174 ? 25.745 24.956 -17.863 1.00 93.38 174 GLU A O 1
ATOM 1431 N N . LEU A 1 175 ? 24.498 26.470 -16.784 1.00 89.44 175 LEU A N 1
ATOM 1432 C CA . LEU A 1 175 ? 23.305 25.634 -16.711 1.00 89.44 175 LEU A CA 1
ATOM 1433 C C . LEU A 1 175 ? 22.429 25.906 -17.942 1.00 89.44 175 LEU A C 1
ATOM 1435 O O . LEU A 1 175 ? 21.829 26.975 -18.061 1.00 89.44 175 LEU A O 1
ATOM 1439 N N . LYS A 1 176 ? 22.332 24.931 -18.847 1.00 87.25 176 LYS A N 1
ATOM 1440 C CA . LYS A 1 176 ? 21.613 25.065 -20.121 1.00 87.25 176 LYS A CA 1
ATOM 1441 C C . LYS A 1 176 ? 20.323 24.264 -20.119 1.00 87.25 176 LYS A C 1
ATOM 1443 O O . LYS A 1 176 ? 20.209 23.242 -19.446 1.00 87.25 176 LYS A O 1
ATOM 1448 N N . ILE A 1 177 ? 19.335 24.724 -20.882 1.00 83.38 177 ILE A N 1
ATOM 1449 C CA . ILE A 1 177 ? 18.059 24.018 -21.051 1.00 83.38 177 ILE A CA 1
ATOM 1450 C C . ILE A 1 177 ? 18.319 22.703 -21.792 1.00 83.38 177 ILE A C 1
ATOM 1452 O O . ILE A 1 177 ? 18.969 22.695 -22.833 1.00 83.38 177 ILE A O 1
ATOM 1456 N N . SER A 1 178 ? 17.801 21.595 -21.262 1.00 78.81 178 SER A N 1
ATOM 1457 C CA . SER A 1 178 ? 17.834 20.301 -21.940 1.00 78.81 178 SER A CA 1
ATOM 1458 C C . SER A 1 178 ? 16.803 20.298 -23.073 1.00 78.81 178 SER A C 1
ATOM 1460 O O . SER A 1 178 ? 15.613 20.396 -22.774 1.00 78.81 178 SER A O 1
ATOM 1462 N N . PRO A 1 179 ? 17.211 20.130 -24.346 1.00 72.00 179 PRO A N 1
ATOM 1463 C CA . PRO A 1 179 ? 16.282 20.042 -25.477 1.00 72.00 179 PRO A CA 1
ATOM 1464 C C . PRO A 1 179 ? 15.581 18.673 -25.563 1.00 72.00 179 PRO A C 1
ATOM 1466 O O . PRO A 1 179 ? 14.740 18.451 -26.427 1.00 72.00 179 PRO A O 1
ATOM 1469 N N . ASN A 1 180 ? 15.951 17.731 -24.691 1.00 81.50 180 ASN A N 1
ATOM 1470 C CA . ASN A 1 180 ? 15.490 16.350 -24.728 1.00 81.50 180 ASN A CA 1
ATOM 1471 C C . ASN A 1 180 ? 14.410 16.084 -23.679 1.00 81.50 180 ASN A C 1
ATOM 1473 O O . ASN A 1 180 ? 14.434 16.639 -22.575 1.00 81.50 180 ASN A O 1
ATOM 1477 N N . GLU A 1 181 ? 13.522 15.140 -23.989 1.00 85.81 181 GLU A N 1
ATOM 1478 C CA . GLU A 1 181 ? 12.647 14.539 -22.990 1.00 85.81 181 GLU A CA 1
ATOM 1479 C C . GLU A 1 181 ? 13.487 13.738 -21.986 1.00 85.81 181 GLU A C 1
ATOM 1481 O O . GLU A 1 181 ? 14.386 12.984 -22.355 1.00 85.81 181 GLU A O 1
ATOM 1486 N N . THR A 1 182 ? 13.201 13.896 -20.698 1.00 86.94 182 THR A N 1
ATOM 1487 C CA . THR A 1 182 ? 13.971 13.271 -19.619 1.00 86.94 182 THR A CA 1
ATOM 1488 C C . THR A 1 182 ? 13.044 12.636 -18.598 1.00 86.94 182 THR A C 1
ATOM 1490 O O . THR A 1 182 ? 11.953 13.136 -18.317 1.00 86.94 182 THR A O 1
ATOM 1493 N N . VAL A 1 183 ? 13.490 11.523 -18.021 1.00 90.12 183 VAL A N 1
ATOM 1494 C CA . VAL A 1 183 ? 12.822 10.842 -16.914 1.00 90.12 183 VAL A CA 1
ATOM 1495 C C . VAL A 1 183 ? 13.840 10.516 -15.829 1.00 90.12 183 VAL A C 1
ATOM 1497 O O . VAL A 1 183 ? 14.947 10.072 -16.122 1.00 90.12 183 VAL A O 1
ATOM 1500 N N . SER A 1 184 ? 13.479 10.746 -14.568 1.00 89.12 184 SER A N 1
ATOM 1501 C CA . SER A 1 184 ? 14.340 10.425 -13.425 1.00 89.12 184 SER A CA 1
ATOM 1502 C C . SER A 1 184 ? 13.850 9.184 -12.684 1.00 89.12 184 SER A C 1
ATOM 1504 O O . SER A 1 184 ? 12.702 9.137 -12.230 1.00 89.12 184 SER A O 1
ATOM 1506 N N . PHE A 1 185 ? 14.748 8.225 -12.471 1.00 91.19 185 PHE A N 1
ATOM 1507 C CA . PHE A 1 185 ? 14.508 7.025 -11.666 1.00 91.19 185 PHE A CA 1
ATOM 1508 C C . PHE A 1 185 ? 15.152 7.142 -10.279 1.00 91.19 185 PHE A C 1
ATOM 1510 O O . PHE A 1 185 ? 16.061 7.943 -10.072 1.00 91.19 185 PHE A O 1
ATOM 1517 N N . ASP A 1 186 ? 14.648 6.376 -9.310 1.00 88.06 186 ASP A N 1
ATOM 1518 C CA . ASP A 1 186 ? 15.319 6.159 -8.026 1.00 88.06 186 ASP A CA 1
ATOM 1519 C C . ASP A 1 186 ? 15.545 4.661 -7.787 1.00 88.06 186 ASP A C 1
ATOM 1521 O O . ASP A 1 186 ? 14.978 3.823 -8.486 1.00 88.06 186 ASP A O 1
ATOM 1525 N N . SER A 1 187 ? 16.405 4.326 -6.825 1.00 85.94 187 SER A N 1
ATOM 1526 C CA . SER A 1 187 ? 16.805 2.943 -6.527 1.00 85.94 187 SER A CA 1
ATOM 1527 C C . SER A 1 187 ? 15.757 2.150 -5.737 1.00 85.94 187 SER A C 1
ATOM 1529 O O . SER A 1 187 ? 16.005 1.015 -5.337 1.00 85.94 187 SER A O 1
ATOM 1531 N N . ARG A 1 188 ? 14.583 2.733 -5.461 1.00 90.12 188 ARG A N 1
ATOM 1532 C CA . ARG A 1 188 ? 13.576 2.124 -4.587 1.00 90.12 188 ARG A CA 1
ATOM 1533 C C . ARG A 1 188 ? 12.556 1.337 -5.397 1.00 90.12 188 ARG A C 1
ATOM 1535 O O . ARG A 1 188 ? 12.142 1.752 -6.475 1.00 90.12 188 ARG A O 1
ATOM 1542 N N . ILE A 1 189 ? 12.077 0.251 -4.802 1.00 92.81 189 ILE A N 1
ATOM 1543 C CA . ILE A 1 189 ? 10.971 -0.575 -5.289 1.00 92.81 189 ILE A CA 1
ATOM 1544 C C . ILE A 1 189 ? 9.909 -0.634 -4.189 1.00 92.81 189 ILE A C 1
ATOM 1546 O O . ILE A 1 189 ? 10.242 -0.709 -3.008 1.00 92.81 189 ILE A O 1
ATOM 1550 N N . ASP A 1 190 ? 8.632 -0.558 -4.564 1.00 95.19 190 ASP A N 1
ATOM 1551 C CA . ASP A 1 190 ? 7.531 -0.583 -3.594 1.00 95.19 190 ASP A CA 1
ATOM 1552 C C . ASP A 1 190 ? 7.016 -2.001 -3.347 1.00 95.19 190 ASP A C 1
ATOM 1554 O O . ASP A 1 190 ? 6.685 -2.352 -2.213 1.00 95.19 190 ASP A O 1
ATOM 1558 N N . CYS A 1 191 ? 6.961 -2.829 -4.389 1.00 95.75 191 CYS A N 1
ATOM 1559 C CA . CYS A 1 191 ? 6.640 -4.245 -4.256 1.00 95.75 191 CYS A CA 1
ATOM 1560 C C . CYS A 1 191 ? 7.220 -5.083 -5.399 1.00 95.75 191 CYS A C 1
ATOM 1562 O O . CYS A 1 191 ? 7.541 -4.573 -6.474 1.00 95.75 191 CYS A O 1
ATOM 1564 N N . LEU A 1 192 ? 7.326 -6.381 -5.139 1.00 96.19 192 LEU A N 1
ATOM 1565 C CA . LEU A 1 192 ? 7.643 -7.426 -6.102 1.00 96.19 192 LEU A CA 1
ATOM 1566 C C . LEU A 1 192 ? 6.409 -8.301 -6.293 1.00 96.19 192 LEU A C 1
ATOM 1568 O O . LEU A 1 192 ? 5.623 -8.460 -5.362 1.00 96.19 192 LEU A O 1
ATOM 1572 N N . PHE A 1 193 ? 6.270 -8.906 -7.462 1.00 95.56 193 PHE A N 1
ATOM 1573 C CA . PHE A 1 193 ? 5.250 -9.899 -7.753 1.00 95.56 193 PHE A CA 1
ATOM 1574 C C . PHE A 1 193 ? 5.907 -11.147 -8.331 1.00 95.56 193 PHE A C 1
ATOM 1576 O O . PHE A 1 193 ? 6.555 -11.087 -9.379 1.00 95.56 193 PHE A O 1
ATOM 1583 N N . PHE A 1 194 ? 5.755 -12.268 -7.631 1.00 93.94 194 PHE A N 1
ATOM 1584 C CA . PHE A 1 194 ? 6.341 -13.546 -8.011 1.00 93.94 194 PHE A CA 1
ATOM 1585 C C . PHE A 1 194 ? 5.421 -14.693 -7.604 1.00 93.94 194 PHE A C 1
ATOM 1587 O O . PHE A 1 194 ? 4.936 -14.733 -6.475 1.00 93.94 194 PHE A O 1
ATOM 1594 N N . GLY A 1 195 ? 5.182 -15.622 -8.532 1.00 89.12 195 GLY A N 1
ATOM 1595 C CA . GLY A 1 195 ? 4.472 -16.868 -8.249 1.00 89.12 195 GLY A CA 1
ATOM 1596 C C . GLY A 1 195 ? 3.048 -16.719 -7.706 1.00 89.12 195 GLY A C 1
ATOM 1597 O O . GLY A 1 195 ? 2.644 -17.615 -6.987 1.00 89.12 195 GLY A O 1
ATOM 1598 N N . ASP A 1 196 ? 2.317 -15.647 -8.058 1.00 91.38 196 ASP A N 1
ATOM 1599 C CA . ASP A 1 196 ? 0.983 -15.242 -7.543 1.00 91.38 196 ASP A CA 1
ATOM 1600 C C . ASP A 1 196 ? 0.963 -14.367 -6.280 1.00 91.38 196 ASP A C 1
ATOM 1602 O O . ASP A 1 196 ? -0.105 -14.010 -5.780 1.00 91.38 196 ASP A O 1
ATOM 1606 N N . THR A 1 197 ? 2.131 -14.010 -5.754 1.00 94.00 197 THR A N 1
ATOM 1607 C CA . THR A 1 197 ? 2.242 -13.321 -4.472 1.00 94.00 197 THR A CA 1
ATOM 1608 C C . THR A 1 197 ? 2.958 -11.985 -4.624 1.00 94.00 197 THR A C 1
ATOM 1610 O O . THR A 1 197 ? 4.026 -11.882 -5.230 1.00 94.00 197 THR A O 1
ATOM 1613 N N . TYR A 1 198 ? 2.374 -10.949 -4.023 1.00 95.50 198 TYR A N 1
ATOM 1614 C CA . TYR A 1 198 ? 3.033 -9.674 -3.797 1.00 95.50 198 TYR A CA 1
ATOM 1615 C C . TYR A 1 198 ? 3.935 -9.751 -2.570 1.00 95.50 198 TYR A C 1
ATOM 1617 O O . TYR A 1 198 ? 3.487 -10.134 -1.489 1.00 95.50 198 TYR A O 1
ATOM 1625 N N . TYR A 1 199 ? 5.174 -9.299 -2.721 1.00 94.69 199 TYR A N 1
ATOM 1626 C CA . TYR A 1 199 ? 6.099 -9.008 -1.632 1.00 94.69 199 TYR A CA 1
ATOM 1627 C C . TYR A 1 199 ? 6.228 -7.492 -1.528 1.00 94.69 199 TYR A C 1
ATOM 1629 O O . TYR A 1 199 ? 6.727 -6.828 -2.432 1.00 94.69 199 TYR A O 1
ATOM 1637 N N . ILE A 1 200 ? 5.721 -6.931 -0.442 1.00 94.38 200 ILE A N 1
ATOM 1638 C CA . ILE A 1 200 ? 5.489 -5.506 -0.247 1.00 94.38 200 ILE A CA 1
ATOM 1639 C C . ILE A 1 200 ? 6.623 -4.946 0.607 1.00 94.38 200 ILE A C 1
ATOM 1641 O O . ILE A 1 200 ? 6.764 -5.311 1.776 1.00 94.38 200 ILE A O 1
ATOM 1645 N N . LEU A 1 201 ? 7.410 -4.053 0.008 1.00 92.19 201 LEU A N 1
ATOM 1646 C CA . LEU A 1 201 ? 8.525 -3.349 0.643 1.00 92.19 201 LEU A CA 1
ATOM 1647 C C . LEU A 1 201 ? 8.077 -1.972 1.152 1.00 92.19 201 LEU A C 1
ATOM 1649 O O . LEU A 1 201 ? 8.564 -1.489 2.170 1.00 92.19 201 LEU A O 1
ATOM 1653 N N . ASN A 1 202 ? 7.131 -1.339 0.451 1.00 92.38 202 ASN A N 1
ATOM 1654 C CA . ASN A 1 202 ? 6.509 -0.082 0.844 1.00 92.38 202 ASN A CA 1
ATOM 1655 C C . ASN A 1 202 ? 4.986 -0.220 0.814 1.00 92.38 202 ASN A C 1
ATOM 1657 O O . ASN A 1 202 ? 4.354 -0.156 -0.243 1.00 92.38 202 ASN A O 1
ATOM 1661 N N . LYS A 1 203 ? 4.398 -0.383 2.000 1.00 91.75 203 LYS A N 1
ATOM 1662 C CA . LYS A 1 203 ? 2.966 -0.626 2.176 1.00 91.75 203 LYS A CA 1
ATOM 1663 C C . LYS A 1 203 ? 2.094 0.500 1.625 1.00 91.75 203 LYS A C 1
ATOM 1665 O O . LYS A 1 203 ? 1.184 0.237 0.846 1.00 91.75 203 LYS A O 1
ATOM 1670 N N . SER A 1 204 ? 2.389 1.747 1.983 1.00 90.50 204 SER A N 1
ATOM 1671 C CA . SER A 1 204 ? 1.586 2.903 1.568 1.00 90.50 204 SER A CA 1
ATOM 1672 C C . SER A 1 204 ? 1.546 3.059 0.048 1.00 90.50 204 SER A C 1
ATOM 1674 O O . SER A 1 204 ? 0.480 3.263 -0.531 1.00 90.50 204 SER A O 1
ATOM 1676 N N . ASN A 1 205 ? 2.695 2.922 -0.620 1.00 93.94 205 ASN A N 1
ATOM 1677 C CA . ASN A 1 205 ? 2.741 3.002 -2.077 1.00 93.94 205 ASN A CA 1
ATOM 1678 C C . ASN A 1 205 ? 2.096 1.787 -2.743 1.00 93.94 205 ASN A C 1
ATOM 1680 O O . ASN A 1 205 ? 1.440 1.962 -3.767 1.00 93.94 205 ASN A O 1
ATOM 1684 N N . PHE A 1 206 ? 2.248 0.591 -2.169 1.00 94.12 206 PHE A N 1
ATOM 1685 C CA . PHE A 1 206 ? 1.576 -0.613 -2.648 1.00 94.12 206 PHE A CA 1
ATOM 1686 C C . PHE A 1 206 ? 0.052 -0.459 -2.621 1.00 94.12 206 PHE A C 1
ATOM 1688 O O . PHE A 1 206 ? -0.587 -0.630 -3.655 1.00 94.12 206 PHE A O 1
ATOM 1695 N N . GLU A 1 207 ? -0.521 -0.061 -1.481 1.00 92.81 207 GLU A N 1
ATOM 1696 C CA . GLU A 1 207 ? -1.969 0.131 -1.316 1.00 92.81 207 GLU A CA 1
ATOM 1697 C C . GLU A 1 207 ? -2.533 1.125 -2.333 1.00 92.81 207 GLU A C 1
ATOM 1699 O O . GLU A 1 207 ? -3.584 0.885 -2.930 1.00 92.81 207 GLU A O 1
ATOM 1704 N N . ILE A 1 208 ? -1.811 2.226 -2.566 1.00 91.00 208 ILE A N 1
ATOM 1705 C CA . ILE A 1 208 ? -2.156 3.199 -3.603 1.00 91.00 208 ILE A CA 1
ATOM 1706 C C . ILE A 1 208 ? -2.086 2.533 -4.978 1.00 91.00 208 ILE A C 1
ATOM 1708 O O . ILE A 1 208 ? -3.035 2.637 -5.752 1.00 91.00 208 ILE A O 1
ATOM 1712 N N . LEU A 1 209 ? -0.972 1.868 -5.290 1.00 92.25 209 LEU A N 1
ATOM 1713 C CA . LEU A 1 209 ? -0.693 1.288 -6.600 1.00 92.25 209 LEU A CA 1
ATOM 1714 C C . LEU A 1 209 ? -1.770 0.289 -7.019 1.00 92.25 209 LEU A C 1
ATOM 1716 O O . LEU A 1 209 ? -2.271 0.418 -8.137 1.00 92.25 209 LEU A O 1
ATOM 1720 N N . VAL A 1 210 ? -2.149 -0.624 -6.118 1.00 90.62 210 VAL A N 1
ATOM 1721 C CA . VAL A 1 210 ? -3.143 -1.672 -6.395 1.00 90.62 210 VAL A CA 1
ATOM 1722 C C . VAL A 1 210 ? -4.593 -1.244 -6.142 1.00 90.62 210 VAL A C 1
ATOM 1724 O O . VAL A 1 210 ? -5.515 -2.019 -6.384 1.00 90.62 210 VAL A O 1
ATOM 1727 N N . GLY A 1 211 ? -4.808 -0.014 -5.666 1.00 87.75 211 GLY A N 1
ATOM 1728 C CA . GLY A 1 211 ? -6.138 0.553 -5.453 1.00 87.75 211 GLY A CA 1
ATOM 1729 C C . GLY A 1 211 ? -6.890 -0.008 -4.242 1.00 87.75 211 GLY A C 1
ATOM 1730 O O . GLY A 1 211 ? -8.114 -0.098 -4.293 1.00 87.75 211 GLY A O 1
ATOM 1731 N N . MET A 1 212 ? -6.197 -0.352 -3.148 1.00 88.81 212 MET A N 1
ATOM 1732 C CA . MET A 1 212 ? -6.825 -0.932 -1.943 1.00 88.81 212 MET A CA 1
ATOM 1733 C C . MET A 1 212 ? -7.821 -0.004 -1.241 1.00 88.81 212 MET A C 1
ATOM 1735 O O . MET A 1 212 ? -8.704 -0.483 -0.539 1.00 88.81 212 MET A O 1
ATOM 1739 N N . GLU A 1 213 ? -7.726 1.313 -1.449 1.00 86.00 213 GLU A N 1
ATOM 1740 C CA . GLU A 1 213 ? -8.672 2.293 -0.890 1.00 86.00 213 GLU A CA 1
ATOM 1741 C C . GLU A 1 213 ? -10.132 1.944 -1.225 1.00 86.00 213 GLU A C 1
ATOM 1743 O O . GLU A 1 213 ? -11.025 2.151 -0.409 1.00 86.00 213 GLU A O 1
ATOM 1748 N N . ASN A 1 214 ? -10.363 1.327 -2.384 1.00 82.56 214 ASN A N 1
ATOM 1749 C CA . ASN A 1 214 ? -11.676 0.852 -2.798 1.00 82.56 214 ASN A CA 1
ATOM 1750 C C . ASN A 1 214 ? -12.200 -0.291 -1.924 1.00 82.56 214 ASN A C 1
ATOM 1752 O O . ASN A 1 214 ? -13.334 -0.224 -1.458 1.00 82.56 214 ASN A O 1
ATOM 1756 N N . GLN A 1 215 ? -11.361 -1.293 -1.658 1.00 84.50 215 GLN A N 1
ATOM 1757 C CA . GLN A 1 215 ? -11.705 -2.407 -0.773 1.00 84.50 215 GLN A CA 1
ATOM 1758 C C . GLN A 1 215 ? -11.928 -1.915 0.661 1.00 84.50 215 GLN A C 1
ATOM 1760 O O . GLN A 1 215 ? -12.857 -2.347 1.336 1.00 84.50 215 GLN A O 1
ATOM 1765 N N . PHE A 1 216 ? -11.123 -0.952 1.117 1.00 90.81 216 PHE A N 1
ATOM 1766 C CA . PHE A 1 216 ? -11.314 -0.320 2.424 1.00 90.81 216 PHE A CA 1
ATOM 1767 C C . PHE A 1 216 ? -12.677 0.375 2.521 1.00 90.81 216 PHE A C 1
ATOM 1769 O O . PHE A 1 216 ? -13.385 0.226 3.513 1.00 90.81 216 PHE A O 1
ATOM 1776 N N . LEU A 1 217 ? -13.090 1.097 1.476 1.00 89.06 217 LEU A N 1
ATOM 1777 C CA . LEU A 1 217 ? -14.411 1.727 1.439 1.00 89.06 217 LEU A CA 1
ATOM 1778 C C . LEU A 1 217 ? -15.553 0.703 1.444 1.00 89.06 217 LEU A C 1
ATOM 1780 O O . LEU A 1 217 ? -16.598 0.986 2.024 1.00 89.06 217 LEU A O 1
ATOM 1784 N N . GLU A 1 218 ? -15.382 -0.458 0.812 1.00 87.00 218 GLU A N 1
ATOM 1785 C CA . GLU A 1 218 ? -16.370 -1.544 0.841 1.00 87.00 218 GLU A CA 1
ATOM 1786 C C . GLU A 1 218 ? -16.496 -2.150 2.241 1.00 87.00 218 GLU A C 1
ATOM 1788 O O . GLU A 1 218 ? -17.594 -2.136 2.796 1.00 87.00 218 GLU A O 1
ATOM 1793 N N . PHE A 1 219 ? -15.383 -2.535 2.875 1.00 89.75 219 PHE A N 1
ATOM 1794 C CA . PHE A 1 219 ? -15.401 -3.018 4.262 1.00 89.75 219 PHE A CA 1
ATOM 1795 C C . PHE A 1 219 ? -15.989 -1.985 5.224 1.00 89.75 219 PHE A C 1
ATOM 1797 O O . PHE A 1 219 ? -16.761 -2.325 6.117 1.00 89.75 219 PHE A O 1
ATOM 1804 N N . ALA A 1 220 ? -15.664 -0.704 5.038 1.00 93.44 220 ALA A N 1
ATOM 1805 C CA . ALA A 1 220 ? -16.211 0.349 5.878 1.00 93.44 220 ALA A CA 1
ATOM 1806 C C . ALA A 1 220 ? -17.732 0.485 5.728 1.00 93.44 220 ALA A C 1
ATOM 1808 O O . ALA A 1 220 ? -18.418 0.688 6.727 1.00 93.44 220 ALA A O 1
ATOM 1809 N N . LYS A 1 221 ? -18.278 0.335 4.515 1.00 92.50 221 LYS A N 1
ATOM 1810 C CA . LYS A 1 221 ? -19.732 0.348 4.296 1.00 92.50 221 LYS A CA 1
ATOM 1811 C C . LYS A 1 221 ? -20.429 -0.814 4.991 1.00 92.50 221 LYS A C 1
ATOM 1813 O O . LYS A 1 221 ? -21.437 -0.579 5.645 1.00 92.50 221 LYS A O 1
ATOM 1818 N N . GLU A 1 222 ? -19.883 -2.023 4.892 1.00 93.44 222 GLU A N 1
ATOM 1819 C CA . GLU A 1 222 ? -20.434 -3.203 5.573 1.00 93.44 222 GLU A CA 1
ATOM 1820 C C . GLU A 1 222 ? -20.455 -3.014 7.096 1.00 93.44 222 GLU A C 1
ATOM 1822 O O . GLU A 1 222 ? -21.434 -3.357 7.766 1.00 93.44 222 GLU A O 1
ATOM 1827 N N . VAL A 1 223 ? -19.403 -2.404 7.656 1.00 96.19 223 VAL A N 1
ATOM 1828 C CA . VAL A 1 223 ? -19.361 -2.054 9.082 1.00 96.19 223 VAL A CA 1
ATOM 1829 C C . VAL A 1 223 ? -20.443 -1.037 9.428 1.00 96.19 223 VAL A C 1
ATOM 1831 O O . VAL A 1 223 ? -21.180 -1.256 10.385 1.00 96.19 223 VAL A O 1
ATOM 1834 N N . ILE A 1 224 ? -20.583 0.045 8.658 1.00 96.56 224 ILE A N 1
ATOM 1835 C CA . ILE A 1 224 ? -21.626 1.055 8.893 1.00 96.56 224 ILE A CA 1
ATOM 1836 C C . ILE A 1 224 ? -23.025 0.448 8.824 1.00 96.56 224 ILE A C 1
ATOM 1838 O O . ILE A 1 224 ? -23.853 0.742 9.685 1.00 96.56 224 ILE A O 1
ATOM 1842 N N . GLU A 1 225 ? -23.291 -0.406 7.839 1.00 95.88 225 GLU A N 1
ATOM 1843 C CA . GLU A 1 225 ? -24.574 -1.093 7.702 1.00 95.88 225 GLU A CA 1
ATOM 1844 C C . GLU A 1 225 ? -24.853 -1.976 8.922 1.00 95.88 225 GLU A C 1
ATOM 1846 O O . GLU A 1 225 ? -25.911 -1.860 9.542 1.00 95.88 225 GLU A O 1
ATOM 1851 N N . THR A 1 226 ? -23.868 -2.779 9.335 1.00 95.94 226 THR A N 1
ATOM 1852 C CA . THR A 1 226 ? -23.973 -3.630 10.528 1.00 95.94 226 THR A CA 1
ATOM 1853 C C . THR A 1 226 ? -24.280 -2.800 11.772 1.00 95.94 226 THR A C 1
ATOM 1855 O O . THR A 1 226 ? -25.238 -3.085 12.487 1.00 95.94 226 THR A O 1
ATOM 1858 N N . LEU A 1 227 ? -23.516 -1.728 12.000 1.00 96.19 227 LEU A N 1
ATOM 1859 C CA . LEU A 1 227 ? -23.687 -0.834 13.142 1.00 96.19 227 LEU A CA 1
ATOM 1860 C C . LEU A 1 227 ? -25.045 -0.124 13.125 1.00 96.19 227 LEU A C 1
ATOM 1862 O O . LEU A 1 227 ? -25.689 -0.008 14.166 1.00 96.19 227 LEU A O 1
ATOM 1866 N N . THR A 1 228 ? -25.514 0.306 11.955 1.00 95.88 228 THR A N 1
ATOM 1867 C CA . THR A 1 228 ? -26.827 0.945 11.791 1.00 95.88 228 THR A CA 1
ATOM 1868 C C . THR A 1 228 ? -27.952 -0.021 12.152 1.00 95.88 228 THR A C 1
ATOM 1870 O O . THR A 1 228 ? -28.865 0.345 12.895 1.00 95.88 228 THR A O 1
ATOM 1873 N N . ASN A 1 229 ? -27.854 -1.273 11.698 1.00 95.75 229 ASN A N 1
ATOM 1874 C CA . ASN A 1 229 ? -28.857 -2.308 11.943 1.00 95.75 229 ASN A CA 1
ATOM 1875 C C . ASN A 1 229 ? -28.975 -2.697 13.424 1.00 95.75 229 ASN A C 1
ATOM 1877 O O . ASN A 1 229 ? -30.034 -3.162 13.840 1.00 95.75 229 ASN A O 1
ATOM 1881 N N . THR A 1 230 ? -27.940 -2.461 14.240 1.00 94.50 230 THR A N 1
ATOM 1882 C CA . THR A 1 230 ? -28.045 -2.660 15.698 1.00 94.50 230 THR A CA 1
ATOM 1883 C C . THR A 1 230 ? -29.039 -1.696 16.354 1.00 94.50 230 THR A C 1
ATOM 1885 O O . THR A 1 230 ? -29.622 -2.012 17.387 1.00 94.50 230 THR A O 1
ATOM 1888 N N . GLY A 1 231 ? -29.219 -0.491 15.798 1.00 94.50 231 GLY A N 1
ATOM 1889 C CA . GLY A 1 231 ? -29.995 0.579 16.428 1.00 94.50 231 GLY A CA 1
ATOM 1890 C C . GLY A 1 231 ? -29.407 1.110 17.747 1.00 94.50 231 GLY A C 1
ATOM 1891 O O . GLY A 1 231 ? -30.094 1.867 18.441 1.00 94.50 231 GLY A O 1
ATOM 1892 N N . LEU A 1 232 ? -28.166 0.735 18.091 1.00 96.06 232 LEU A N 1
ATOM 1893 C CA . LEU A 1 232 ? -27.493 1.043 19.361 1.00 96.06 232 LEU A CA 1
ATOM 1894 C C . LEU A 1 232 ? -26.592 2.285 19.315 1.00 96.06 232 LEU A C 1
ATOM 1896 O O . LEU A 1 232 ? -25.954 2.614 20.315 1.00 96.06 232 LEU A O 1
ATOM 1900 N N . ILE A 1 233 ? -26.522 2.971 18.172 1.00 96.69 233 ILE A N 1
ATOM 1901 C CA . ILE A 1 233 ? -25.627 4.113 17.962 1.00 96.69 233 ILE A CA 1
ATOM 1902 C C . ILE A 1 233 ? -26.411 5.305 17.417 1.00 96.69 233 ILE A C 1
ATOM 1904 O O . ILE A 1 233 ? -27.099 5.216 16.401 1.00 96.69 233 ILE A O 1
ATOM 1908 N N . GLU A 1 234 ? -26.264 6.439 18.084 1.00 96.56 234 GLU A N 1
ATOM 1909 C CA . GLU A 1 234 ? -26.702 7.758 17.652 1.00 96.56 234 GLU A CA 1
ATOM 1910 C C . GLU A 1 234 ? -25.498 8.510 17.057 1.00 96.56 234 GLU A C 1
ATOM 1912 O O . GLU A 1 234 ? -24.390 8.458 17.590 1.00 96.56 234 GLU A O 1
ATOM 1917 N N . GLY A 1 235 ? -25.694 9.201 15.929 1.00 94.81 235 GLY A N 1
ATOM 1918 C CA . GLY A 1 235 ? -24.612 9.937 15.257 1.00 94.81 235 GLY A CA 1
ATOM 1919 C C . GLY A 1 235 ? -23.814 9.143 14.212 1.00 94.81 235 GLY A C 1
ATOM 1920 O O . GLY A 1 235 ? -22.730 9.571 13.825 1.00 94.81 235 GLY A O 1
ATOM 1921 N N . ILE A 1 236 ? -24.346 8.033 13.677 1.00 96.38 236 ILE A N 1
ATOM 1922 C CA . ILE A 1 236 ? -23.712 7.271 12.574 1.00 96.38 236 ILE A CA 1
ATOM 1923 C C . ILE A 1 236 ? -23.326 8.164 11.380 1.00 96.38 236 ILE A C 1
ATOM 1925 O O . ILE A 1 236 ? -22.265 7.979 10.788 1.00 96.38 236 ILE A O 1
ATOM 1929 N N . ALA A 1 237 ? -24.131 9.183 11.066 1.00 96.12 237 ALA A N 1
ATOM 1930 C CA . ALA A 1 237 ? -23.834 10.132 9.992 1.00 96.12 237 ALA A CA 1
ATOM 1931 C C . ALA A 1 237 ? -22.488 10.866 10.180 1.00 96.12 237 ALA A C 1
ATOM 1933 O O . ALA A 1 237 ? -21.815 11.182 9.197 1.00 96.12 237 ALA A O 1
ATOM 1934 N N . LEU A 1 238 ? -22.072 11.119 11.427 1.00 97.00 238 LEU A N 1
ATOM 1935 C CA . LEU A 1 238 ? -20.763 11.699 11.719 1.00 97.00 238 LEU A CA 1
ATOM 1936 C C . LEU A 1 238 ? -19.642 10.703 11.411 1.00 97.00 238 LEU A C 1
ATOM 1938 O O . LEU A 1 238 ? -18.668 11.071 10.761 1.00 97.00 238 LEU A O 1
ATOM 1942 N N . LEU A 1 239 ? -19.799 9.437 11.804 1.00 96.75 239 LEU A N 1
ATOM 1943 C CA . LEU A 1 239 ? -18.835 8.384 11.482 1.00 96.75 239 LEU A CA 1
ATOM 1944 C C . LEU A 1 239 ? -18.685 8.210 9.960 1.00 96.75 239 LEU A C 1
ATOM 1946 O O . LEU A 1 239 ? -17.566 8.151 9.455 1.00 96.75 239 LEU A O 1
ATOM 1950 N N . GLU A 1 240 ? -19.789 8.203 9.206 1.00 95.94 240 GLU A N 1
ATOM 1951 C CA . GLU A 1 240 ? -19.748 8.151 7.737 1.00 95.94 240 GLU A CA 1
ATOM 1952 C C . GLU A 1 240 ? -19.007 9.339 7.111 1.00 95.94 240 GLU A C 1
ATOM 1954 O O . GLU A 1 240 ? -18.345 9.190 6.078 1.00 95.94 240 GLU A O 1
ATOM 1959 N N . LYS A 1 241 ? -19.154 10.533 7.697 1.00 95.69 241 LYS A N 1
ATOM 1960 C CA . LYS A 1 241 ? -18.440 11.736 7.265 1.00 95.69 241 LYS A CA 1
ATOM 1961 C C . LYS A 1 241 ? -16.941 11.596 7.539 1.00 95.69 241 LYS A C 1
ATOM 1963 O O . LYS A 1 241 ? -16.142 11.765 6.621 1.00 95.69 241 LYS A O 1
ATOM 1968 N N . GLU A 1 242 ? -16.573 11.214 8.757 1.00 96.19 242 GLU A N 1
ATOM 1969 C CA . GLU A 1 242 ? -15.182 11.016 9.175 1.00 96.19 242 GLU A CA 1
ATOM 1970 C C . GLU A 1 242 ? -14.465 9.952 8.327 1.00 96.19 242 GLU A C 1
ATOM 1972 O O . GLU A 1 242 ? -13.325 10.154 7.919 1.00 96.19 242 GLU A O 1
ATOM 1977 N N . ILE A 1 243 ? -15.140 8.856 7.957 1.00 94.88 243 ILE A N 1
ATOM 1978 C CA . ILE A 1 243 ? -14.587 7.835 7.047 1.00 94.88 243 ILE A CA 1
ATOM 1979 C C . ILE A 1 243 ? -14.207 8.430 5.679 1.00 94.88 243 ILE A C 1
ATOM 1981 O O . ILE A 1 243 ? -13.206 8.025 5.088 1.00 94.88 243 ILE A O 1
ATOM 1985 N N . LYS A 1 244 ? -14.990 9.383 5.158 1.00 91.19 244 LYS A N 1
ATOM 1986 C CA . LYS A 1 244 ? -14.734 10.017 3.850 1.00 91.19 244 LYS A CA 1
ATOM 1987 C C . LYS A 1 244 ? -13.597 11.036 3.907 1.00 91.19 244 LYS A C 1
ATOM 1989 O O . LYS A 1 244 ? -12.908 11.227 2.908 1.00 91.19 244 LYS A O 1
ATOM 1994 N N . GLU A 1 245 ? -13.428 11.702 5.045 1.00 91.75 245 GLU A N 1
ATOM 1995 C CA . GLU A 1 245 ? -12.483 12.810 5.214 1.00 91.75 245 GLU A CA 1
ATOM 1996 C C . GLU A 1 245 ? -11.132 12.354 5.796 1.00 91.75 245 GLU A C 1
ATOM 1998 O O . GLU A 1 245 ? -10.103 12.979 5.532 1.00 91.75 245 GLU A O 1
ATOM 2003 N N . ASN A 1 246 ? -11.098 11.234 6.529 1.00 92.62 246 ASN A N 1
ATOM 2004 C CA . ASN A 1 246 ? -9.931 10.785 7.281 1.00 92.62 246 ASN A CA 1
ATOM 2005 C C . ASN A 1 246 ? -9.510 9.345 6.929 1.00 92.62 246 ASN A C 1
ATOM 2007 O O . ASN A 1 246 ? -10.129 8.356 7.325 1.00 92.62 246 ASN A O 1
ATOM 2011 N N . LYS A 1 247 ? -8.361 9.222 6.251 1.00 89.94 247 LYS A N 1
ATOM 2012 C CA . LYS A 1 247 ? -7.785 7.930 5.835 1.00 89.94 247 LYS A CA 1
ATOM 2013 C C . LYS A 1 247 ? -7.454 6.993 6.997 1.00 89.94 247 LYS A C 1
ATOM 2015 O O . LYS A 1 247 ? -7.542 5.779 6.829 1.00 89.94 247 LYS A O 1
ATOM 2020 N N . ASN A 1 248 ? -7.074 7.525 8.157 1.00 90.94 248 ASN A N 1
ATOM 2021 C CA . ASN A 1 248 ? -6.773 6.695 9.323 1.00 90.94 248 ASN A CA 1
ATOM 2022 C C . ASN A 1 248 ? -8.055 6.087 9.895 1.00 90.94 248 ASN A C 1
ATOM 2024 O O . ASN A 1 248 ? -8.071 4.904 10.222 1.00 90.94 248 ASN A O 1
ATOM 2028 N N . ILE A 1 249 ? -9.142 6.863 9.940 1.00 95.19 249 ILE A N 1
ATOM 2029 C CA . ILE A 1 249 ? -10.462 6.366 10.346 1.00 95.19 249 ILE A CA 1
ATOM 2030 C C . ILE A 1 249 ? -10.959 5.314 9.352 1.00 95.19 249 ILE A C 1
ATOM 2032 O O . ILE A 1 249 ? -11.329 4.224 9.780 1.00 95.19 249 ILE A O 1
ATOM 2036 N N . LEU A 1 250 ? -10.865 5.571 8.040 1.00 94.88 250 LEU A N 1
ATOM 2037 C CA . LEU A 1 250 ? -11.188 4.577 7.009 1.00 94.88 250 LEU A CA 1
ATOM 2038 C C . LEU A 1 250 ? -10.439 3.256 7.239 1.00 94.88 250 LEU A C 1
ATOM 2040 O O . LEU A 1 250 ? -11.060 2.193 7.255 1.00 94.88 250 LEU A O 1
ATOM 2044 N N . LYS A 1 251 ? -9.119 3.307 7.464 1.00 93.50 251 LYS A N 1
ATOM 2045 C CA . LYS A 1 251 ? -8.313 2.108 7.743 1.00 93.50 251 LYS A CA 1
ATOM 2046 C C . LYS A 1 251 ? -8.745 1.399 9.023 1.00 93.50 251 LYS A C 1
ATOM 2048 O O . LYS A 1 251 ? -8.834 0.175 9.019 1.00 93.50 251 LYS A O 1
ATOM 2053 N N . THR A 1 252 ? -9.035 2.135 10.094 1.00 95.50 252 THR A N 1
ATOM 2054 C CA . THR A 1 252 ? -9.492 1.558 11.368 1.00 95.50 252 THR A CA 1
ATOM 2055 C C . THR A 1 252 ? -10.827 0.843 11.212 1.00 95.50 252 THR A C 1
ATOM 2057 O O . THR A 1 252 ? -10.946 -0.305 11.632 1.00 95.50 252 THR A O 1
ATOM 2060 N N . VAL A 1 253 ? -11.800 1.469 10.547 1.00 96.25 253 VAL A N 1
ATOM 2061 C CA . VAL A 1 253 ? -13.110 0.858 10.274 1.00 96.25 253 VAL A CA 1
ATOM 2062 C C . VAL A 1 253 ? -12.963 -0.352 9.348 1.00 96.25 253 VAL A C 1
ATOM 2064 O O . VAL A 1 253 ? -13.549 -1.398 9.602 1.00 96.25 253 VAL A O 1
ATOM 2067 N N . SER A 1 254 ? -12.111 -0.271 8.326 1.00 93.81 254 SER A N 1
ATOM 2068 C CA . SER A 1 254 ? -11.833 -1.412 7.439 1.00 93.81 254 SER A CA 1
ATOM 2069 C C . SER A 1 254 ? -11.193 -2.583 8.189 1.00 93.81 254 SER A C 1
ATOM 2071 O O . SER A 1 254 ? -11.491 -3.744 7.923 1.00 93.81 254 SER A O 1
ATOM 2073 N N . ASN A 1 255 ? -10.311 -2.285 9.147 1.00 93.06 255 ASN A N 1
ATOM 2074 C CA . ASN A 1 255 ? -9.677 -3.287 9.996 1.00 93.06 255 ASN A CA 1
ATOM 2075 C C . ASN A 1 255 ? -10.677 -3.945 10.958 1.00 93.06 255 ASN A C 1
ATOM 2077 O O . ASN A 1 255 ? -10.599 -5.155 11.152 1.00 93.06 255 ASN A O 1
ATOM 2081 N N . ILE A 1 256 ? -11.626 -3.174 11.502 1.00 93.81 256 ILE A N 1
ATOM 2082 C CA . ILE A 1 256 ? -12.784 -3.693 12.248 1.00 93.81 256 ILE A CA 1
ATOM 2083 C C . ILE A 1 256 ? -13.572 -4.661 11.363 1.00 93.81 256 ILE A C 1
ATOM 2085 O O . ILE A 1 256 ? -13.727 -5.818 11.738 1.00 93.81 256 ILE A O 1
ATOM 2089 N N . GLY A 1 257 ? -13.949 -4.237 10.151 1.00 91.19 257 GLY A N 1
ATOM 2090 C CA . GLY A 1 257 ? -14.685 -5.069 9.193 1.00 91.19 257 GLY A CA 1
ATOM 2091 C C . GLY A 1 257 ? -13.986 -6.394 8.901 1.00 91.19 257 GLY A C 1
ATOM 2092 O O . GLY A 1 257 ? -14.606 -7.450 8.990 1.00 91.19 257 GLY A O 1
ATOM 2093 N N . LYS A 1 258 ? -12.667 -6.351 8.668 1.00 87.69 258 LYS A N 1
ATOM 2094 C CA . LYS A 1 258 ? -11.838 -7.548 8.460 1.00 87.69 258 LYS A CA 1
ATOM 2095 C C . LYS A 1 258 ? -11.810 -8.484 9.679 1.00 87.69 258 LYS A C 1
ATOM 2097 O O . LYS A 1 258 ? -11.744 -9.696 9.495 1.00 87.69 258 LYS A O 1
ATOM 2102 N N . LYS A 1 259 ? -11.803 -7.947 10.905 1.00 87.56 259 LYS A N 1
ATOM 2103 C CA . LYS A 1 259 ? -11.820 -8.740 12.150 1.00 87.56 259 LYS A CA 1
ATOM 2104 C C . LYS A 1 259 ? -13.220 -9.248 12.511 1.00 87.56 259 LYS A C 1
ATOM 2106 O O . LYS A 1 259 ? -13.326 -10.251 13.208 1.00 87.56 259 LYS A O 1
ATOM 2111 N N . GLY A 1 260 ? -14.269 -8.561 12.063 1.00 88.81 260 GLY A N 1
ATOM 2112 C CA . GLY A 1 260 ? -15.661 -8.885 12.365 1.00 88.81 260 GLY A CA 1
ATOM 2113 C C . GLY A 1 260 ? -16.143 -8.426 13.746 1.00 88.81 260 GLY A C 1
ATOM 2114 O O . GLY A 1 260 ? -17.230 -8.827 14.155 1.00 88.81 260 GLY A O 1
ATOM 2115 N N . THR A 1 261 ? -15.393 -7.589 14.472 1.00 88.44 261 THR A N 1
ATOM 2116 C CA . THR A 1 261 ? -15.738 -7.176 15.851 1.00 88.44 261 THR A CA 1
ATOM 2117 C C . THR A 1 261 ? -17.024 -6.352 15.939 1.00 88.44 261 THR A C 1
ATOM 2119 O O . THR A 1 261 ? -17.685 -6.338 16.967 1.00 88.44 261 THR A O 1
ATOM 2122 N N . GLN A 1 262 ? -17.447 -5.712 14.849 1.00 90.81 262 GLN A N 1
ATOM 2123 C CA . GLN A 1 262 ? -18.737 -5.024 14.770 1.00 90.81 262 GLN A CA 1
ATOM 2124 C C . GLN A 1 262 ? -19.950 -5.957 14.891 1.00 90.81 262 GLN A C 1
ATOM 2126 O O . GLN A 1 262 ? -21.043 -5.486 15.189 1.00 90.81 262 GLN A O 1
ATOM 2131 N N . THR A 1 263 ? -19.784 -7.256 14.621 1.00 89.62 263 THR A N 1
ATOM 2132 C CA . THR A 1 263 ? -20.903 -8.213 14.564 1.00 89.62 263 THR A CA 1
ATOM 2133 C C . THR A 1 263 ? -21.406 -8.645 15.938 1.00 89.62 263 THR A C 1
ATOM 2135 O O . THR A 1 263 ? -22.517 -9.159 16.038 1.00 89.62 263 THR A O 1
ATOM 2138 N N . THR A 1 264 ? -20.617 -8.427 16.991 1.00 89.00 264 THR A N 1
ATOM 2139 C CA . THR A 1 264 ? -20.954 -8.821 18.364 1.00 89.00 264 THR A CA 1
ATOM 2140 C C . THR A 1 264 ? -21.516 -7.669 19.198 1.00 89.00 264 THR A C 1
ATOM 2142 O O . THR A 1 264 ? -21.922 -7.898 20.337 1.00 89.00 264 THR A O 1
ATOM 2145 N N . LEU A 1 265 ? -21.613 -6.460 18.623 1.00 93.69 265 LEU A N 1
ATOM 2146 C CA . LEU A 1 265 ? -22.039 -5.258 19.336 1.00 93.69 265 LEU A CA 1
ATOM 2147 C C . LEU A 1 265 ? -23.466 -5.374 19.879 1.00 93.69 265 LEU A C 1
ATOM 2149 O O . LEU A 1 265 ? -24.447 -5.315 19.137 1.00 93.69 265 LEU A O 1
ATOM 2153 N N . ASP A 1 266 ? -23.563 -5.441 21.204 1.00 93.44 266 ASP A N 1
ATOM 2154 C CA . ASP A 1 266 ? -24.807 -5.459 21.963 1.00 93.44 266 ASP A CA 1
ATOM 2155 C C . ASP A 1 266 ? -24.733 -4.557 23.217 1.00 93.44 266 ASP A C 1
ATOM 2157 O O . ASP A 1 266 ? -23.736 -3.882 23.493 1.00 93.44 266 ASP A O 1
ATOM 2161 N N . SER A 1 267 ? -25.805 -4.518 24.016 1.00 91.81 267 SER A N 1
ATOM 2162 C CA . SER A 1 267 ? -25.842 -3.708 25.246 1.00 91.81 267 SER A CA 1
ATOM 2163 C C . SER A 1 267 ? -24.841 -4.156 26.324 1.00 91.81 267 SER A C 1
ATOM 2165 O O . SER A 1 267 ? -24.420 -3.340 27.154 1.00 91.81 267 SER A O 1
ATOM 2167 N N . HIS A 1 268 ? -24.450 -5.433 26.334 1.00 92.88 268 HIS A N 1
ATOM 2168 C CA . HIS A 1 268 ? -23.448 -5.959 27.262 1.00 92.88 268 HIS A CA 1
ATOM 2169 C C . HIS A 1 268 ? -22.051 -5.488 26.864 1.00 92.88 268 HIS A C 1
ATOM 2171 O O . HIS A 1 268 ? -21.288 -5.012 27.709 1.00 92.88 268 HIS A O 1
ATOM 2177 N N . GLU A 1 269 ? -21.734 -5.532 25.572 1.00 93.56 269 GLU A N 1
ATOM 2178 C CA . GLU A 1 269 ? -20.500 -4.976 25.031 1.00 93.56 269 GLU A CA 1
ATOM 2179 C C . GLU A 1 269 ? -20.395 -3.473 25.278 1.00 93.56 269 GLU A C 1
ATOM 2181 O O . GLU A 1 269 ? -19.353 -3.026 25.749 1.00 93.56 269 GLU A O 1
ATOM 2186 N N . ILE A 1 270 ? -21.470 -2.697 25.097 1.00 95.25 270 ILE A N 1
ATOM 2187 C CA . ILE A 1 270 ? -21.478 -1.254 25.416 1.00 95.25 270 ILE A CA 1
ATOM 2188 C C . ILE A 1 270 ? -21.106 -1.004 26.884 1.00 95.25 270 ILE A C 1
ATOM 2190 O O . ILE A 1 270 ? -20.323 -0.101 27.199 1.00 95.25 270 ILE A O 1
ATOM 2194 N N . THR A 1 271 ? -21.621 -1.830 27.797 1.00 93.75 271 THR A N 1
ATOM 2195 C CA . THR A 1 271 ? -21.303 -1.723 29.227 1.00 93.75 271 THR A CA 1
ATOM 2196 C C . THR A 1 271 ? -19.818 -1.991 29.484 1.00 93.75 271 THR A C 1
ATOM 2198 O O . THR A 1 271 ? -19.172 -1.240 30.220 1.00 93.75 271 THR A O 1
ATOM 2201 N N . LYS A 1 272 ? -19.243 -3.011 28.834 1.00 94.88 272 LYS A N 1
ATOM 2202 C CA . LYS A 1 272 ? -17.799 -3.287 28.895 1.00 94.88 272 LYS A CA 1
ATOM 2203 C C . LYS A 1 272 ? -16.975 -2.157 28.284 1.00 94.88 272 LYS A C 1
ATOM 2205 O O . LYS A 1 272 ? -15.995 -1.735 28.889 1.00 94.88 272 LYS A O 1
ATOM 2210 N N . MET A 1 273 ? -17.379 -1.629 27.130 1.00 95.50 273 MET A N 1
ATOM 2211 C CA . MET A 1 273 ? -16.722 -0.501 26.466 1.00 95.50 273 MET A CA 1
ATOM 2212 C C . MET A 1 273 ? -16.645 0.716 27.393 1.00 95.50 273 MET A C 1
ATOM 2214 O O . MET A 1 273 ? -15.574 1.307 27.535 1.00 95.50 273 MET A O 1
ATOM 2218 N N . LYS A 1 274 ? -17.741 1.042 28.094 1.00 95.12 274 LYS A N 1
ATOM 2219 C CA . LYS A 1 274 ? -17.765 2.109 29.105 1.00 95.12 274 LYS A CA 1
ATOM 2220 C C . LYS A 1 274 ? -16.749 1.863 30.223 1.00 95.12 274 LYS A C 1
ATOM 2222 O O . LYS A 1 274 ? -15.997 2.769 30.574 1.00 95.12 274 LYS A O 1
ATOM 2227 N N . GLN A 1 275 ? -16.713 0.648 30.773 1.00 95.12 275 GLN A N 1
ATOM 2228 C CA . GLN A 1 275 ? -15.776 0.289 31.844 1.00 95.12 275 GLN A CA 1
ATOM 2229 C C . GLN A 1 275 ? -14.319 0.387 31.381 1.00 95.12 275 GLN A C 1
ATOM 2231 O O . GLN A 1 275 ? -13.499 0.991 32.070 1.00 95.12 275 GLN A O 1
ATOM 2236 N N . VAL A 1 276 ? -14.007 -0.156 30.203 1.00 95.56 276 VAL A N 1
ATOM 2237 C CA . VAL A 1 276 ? -12.655 -0.134 29.634 1.00 95.56 276 VAL A CA 1
ATOM 2238 C C . VAL A 1 276 ? -12.203 1.299 29.373 1.00 95.56 276 VAL A C 1
ATOM 2240 O O . VAL A 1 276 ? -11.097 1.660 29.765 1.00 95.56 276 VAL A O 1
ATOM 2243 N N . LEU A 1 277 ? -13.043 2.144 28.768 1.00 95.44 277 LEU A N 1
ATOM 2244 C CA . LEU A 1 277 ? -12.667 3.529 28.480 1.00 95.44 277 LEU A CA 1
ATOM 2245 C C . LEU A 1 277 ? -12.400 4.332 29.761 1.00 95.44 277 LEU A C 1
ATOM 2247 O O . LEU A 1 277 ? -11.405 5.058 29.835 1.00 95.44 277 LEU A O 1
ATOM 2251 N N . GLN A 1 278 ? -13.225 4.134 30.792 1.00 95.50 278 GLN A N 1
ATOM 2252 C CA . GLN A 1 278 ? -13.029 4.774 32.089 1.00 95.50 278 GLN A CA 1
ATOM 2253 C C . GLN A 1 278 ? -11.735 4.300 32.763 1.00 95.50 278 GLN A C 1
ATOM 2255 O O . GLN A 1 278 ? -10.996 5.109 33.317 1.00 95.50 278 GLN A O 1
ATOM 2260 N N . GLN A 1 279 ? -11.435 3.000 32.712 1.00 94.44 279 GLN A N 1
ATOM 2261 C CA . GLN A 1 279 ? -10.224 2.445 33.320 1.00 94.44 279 GLN A CA 1
ATOM 2262 C C . GLN A 1 279 ? -8.945 2.859 32.581 1.00 94.44 279 GLN A C 1
ATOM 2264 O O . GLN A 1 279 ? -7.931 3.116 33.227 1.00 94.44 279 GLN A O 1
ATOM 2269 N N . MET A 1 280 ? -8.979 2.908 31.246 1.00 94.19 280 MET A N 1
ATOM 2270 C CA . MET A 1 280 ? -7.787 3.133 30.422 1.00 94.19 280 MET A CA 1
ATOM 2271 C C . MET A 1 280 ? -7.499 4.615 30.163 1.00 94.19 280 MET A C 1
ATOM 2273 O O . MET A 1 280 ? -6.334 5.004 30.137 1.00 94.19 280 MET A O 1
ATOM 2277 N N . GLU A 1 281 ? -8.529 5.446 29.967 1.00 93.44 281 GLU A N 1
ATOM 2278 C CA . GLU A 1 281 ? -8.368 6.870 29.622 1.00 93.44 281 GLU A CA 1
ATOM 2279 C C . GLU A 1 281 ? -9.005 7.835 30.635 1.00 93.44 281 GLU A C 1
ATOM 2281 O O . GLU A 1 281 ? -8.898 9.043 30.441 1.00 93.44 281 GLU A O 1
ATOM 2286 N N . GLN A 1 282 ? -9.665 7.347 31.697 1.00 93.94 282 GLN A N 1
ATOM 2287 C CA . GLN A 1 282 ? -10.439 8.183 32.638 1.00 93.94 282 GLN A CA 1
ATOM 2288 C C . GLN A 1 282 ? -11.518 9.028 31.939 1.00 93.94 282 GLN A C 1
ATOM 2290 O O . GLN A 1 282 ? -11.842 10.133 32.373 1.00 93.94 282 GLN A O 1
ATOM 2295 N N . LYS A 1 283 ? -12.065 8.499 30.839 1.00 93.06 283 LYS A N 1
ATOM 2296 C CA . LYS A 1 283 ? -13.132 9.119 30.051 1.00 93.06 283 LYS A CA 1
ATOM 2297 C C . LYS A 1 283 ? -14.401 8.287 30.126 1.00 93.06 283 LYS A C 1
ATOM 2299 O O . LYS A 1 283 ? -14.356 7.062 30.018 1.00 93.06 283 LYS A O 1
ATOM 2304 N N . GLU A 1 284 ? -15.536 8.969 30.190 1.00 90.69 284 GLU A N 1
ATOM 2305 C CA . GLU A 1 284 ? -16.831 8.320 30.055 1.00 90.69 284 GLU A CA 1
ATOM 2306 C C . GLU A 1 284 ? -17.205 8.150 28.581 1.00 90.69 284 GLU A C 1
ATOM 2308 O O . GLU A 1 284 ? -17.102 9.079 27.780 1.00 90.69 284 GLU A O 1
ATOM 2313 N N . LEU A 1 285 ? -17.675 6.952 28.226 1.00 93.12 285 LEU A N 1
ATOM 2314 C CA . LEU A 1 285 ? -18.332 6.729 26.942 1.00 93.12 285 LEU A CA 1
ATOM 2315 C C . LEU A 1 285 ? -19.694 7.431 26.980 1.00 93.12 285 LEU A C 1
ATOM 2317 O O . LEU A 1 285 ? -20.509 7.126 27.855 1.00 93.12 285 LEU A O 1
ATOM 2321 N N . LYS A 1 286 ? -19.941 8.359 26.051 1.00 94.50 286 LYS A N 1
ATOM 2322 C CA . LYS A 1 286 ? -21.217 9.079 25.979 1.00 94.50 286 LYS A CA 1
ATOM 2323 C C . LYS A 1 286 ? -22.348 8.132 25.602 1.00 94.50 286 LYS A C 1
ATOM 2325 O O . LYS A 1 286 ? -22.284 7.463 24.568 1.00 94.50 286 LYS A O 1
ATOM 2330 N N . LEU A 1 287 ? -23.390 8.118 26.431 1.00 94.88 287 LEU A N 1
ATOM 2331 C CA . LEU A 1 287 ? -24.581 7.303 26.233 1.00 94.88 287 LEU A CA 1
ATOM 2332 C C . LEU A 1 287 ? -25.842 8.165 26.290 1.00 94.88 287 LEU A C 1
ATOM 2334 O O . LEU A 1 287 ? -25.941 9.067 27.123 1.00 94.88 287 LEU A O 1
ATOM 2338 N N . SER A 1 288 ? -26.818 7.864 25.436 1.00 94.06 288 SER A N 1
ATOM 2339 C CA . SER A 1 288 ? -28.141 8.484 25.503 1.00 94.06 288 SER A CA 1
ATOM 2340 C C . SER A 1 288 ? -28.951 7.904 26.671 1.00 94.06 288 SER A C 1
ATOM 2342 O O . SER A 1 288 ? -28.594 6.849 27.208 1.00 94.06 288 SER A O 1
ATOM 2344 N N . PRO A 1 289 ? -30.084 8.521 27.063 1.00 90.31 289 PRO A N 1
ATOM 2345 C CA . PRO A 1 289 ? -30.966 7.970 28.098 1.00 90.31 289 PRO A CA 1
ATOM 2346 C C . PRO A 1 289 ? -31.458 6.545 27.799 1.00 90.31 289 PRO A C 1
ATOM 2348 O O . PRO A 1 289 ? -31.823 5.812 28.712 1.00 90.31 289 PRO A O 1
ATOM 2351 N N . SER A 1 290 ? -31.447 6.144 26.522 1.00 89.12 290 SER A N 1
ATOM 2352 C CA . SER A 1 290 ? -31.791 4.791 26.066 1.00 89.12 290 SER A CA 1
ATOM 2353 C C . SER A 1 290 ? -30.595 3.828 25.997 1.00 89.12 290 SER A C 1
ATOM 2355 O O . SER A 1 290 ? -30.701 2.759 25.404 1.00 89.12 290 SER A O 1
ATOM 2357 N N . ASN A 1 291 ? -29.462 4.193 26.611 1.00 90.62 291 ASN A N 1
ATOM 2358 C CA . ASN A 1 291 ? -28.226 3.408 26.674 1.00 90.62 291 ASN A CA 1
ATOM 2359 C C . ASN A 1 291 ? -27.574 3.128 25.302 1.00 90.62 291 ASN A C 1
ATOM 2361 O O . ASN A 1 291 ? -26.909 2.110 25.116 1.00 90.62 291 ASN A O 1
ATOM 2365 N N . LYS A 1 292 ? -27.760 4.040 24.342 1.00 95.25 292 LYS A N 1
ATOM 2366 C CA . LYS A 1 292 ? -27.116 4.007 23.019 1.00 95.25 292 LYS A CA 1
ATOM 2367 C C . LYS A 1 292 ? -25.834 4.824 23.024 1.00 95.25 292 LYS A C 1
ATOM 2369 O O . LYS A 1 292 ? -25.794 5.853 23.689 1.00 95.25 292 LYS A O 1
ATOM 2374 N N . ILE A 1 293 ? -24.821 4.411 22.266 1.00 97.00 293 ILE A N 1
ATOM 2375 C CA . ILE A 1 293 ? -23.589 5.196 22.076 1.00 97.00 293 ILE A CA 1
ATOM 2376 C C . ILE A 1 293 ? -23.926 6.481 21.321 1.00 97.00 293 ILE A C 1
ATOM 2378 O O . ILE A 1 293 ? -24.613 6.415 20.307 1.00 97.00 293 ILE A O 1
ATOM 2382 N N . VAL A 1 294 ? -23.426 7.631 21.779 1.00 97.62 294 VAL A N 1
ATOM 2383 C CA . VAL A 1 294 ? -23.652 8.930 21.122 1.00 97.62 294 VAL A CA 1
ATOM 2384 C C . VAL A 1 294 ? -22.342 9.460 20.543 1.00 97.62 294 VAL A C 1
ATOM 2386 O O . VAL A 1 294 ? -21.371 9.654 21.273 1.00 97.62 294 VAL A O 1
ATOM 2389 N N . LEU A 1 295 ? -22.323 9.703 19.230 1.00 97.56 295 LEU A N 1
ATOM 2390 C CA . LEU A 1 295 ? -21.183 10.255 18.495 1.00 97.56 295 LEU A CA 1
ATOM 2391 C C . LEU A 1 295 ? -21.484 11.697 18.059 1.00 97.56 295 LEU A C 1
ATOM 2393 O O . LEU A 1 295 ? -22.202 11.911 17.082 1.00 97.56 295 LEU A O 1
ATOM 2397 N N . GLU A 1 296 ? -20.938 12.693 18.762 1.00 96.00 296 GLU A N 1
ATOM 2398 C CA . GLU A 1 296 ? -21.221 14.117 18.488 1.00 96.00 296 GLU A CA 1
ATOM 2399 C C . GLU A 1 296 ? -20.027 14.860 17.882 1.00 96.00 296 GLU A C 1
ATOM 2401 O O . GLU A 1 296 ? -20.194 15.871 17.199 1.00 96.00 296 GLU A O 1
ATOM 2406 N N . ASN A 1 297 ? -18.813 14.367 18.128 1.00 95.94 297 ASN A N 1
ATOM 2407 C CA . ASN A 1 297 ? -17.573 14.941 17.619 1.00 95.94 297 ASN A CA 1
ATOM 2408 C C . ASN A 1 297 ? -16.552 13.849 17.241 1.00 95.94 297 ASN A C 1
ATOM 2410 O O . ASN A 1 297 ? -16.755 12.655 17.475 1.00 95.94 297 ASN A O 1
ATOM 2414 N N . THR A 1 298 ? -15.440 14.268 16.640 1.00 94.31 298 THR A N 1
ATOM 2415 C CA . THR A 1 298 ? -14.371 13.371 16.181 1.00 94.31 298 THR A CA 1
ATOM 2416 C C . THR A 1 298 ? -13.700 12.603 17.331 1.00 94.31 298 THR A C 1
ATOM 2418 O O . THR A 1 298 ? -13.257 11.472 17.129 1.00 94.31 298 THR A O 1
ATOM 2421 N N . ASP A 1 299 ? -13.644 13.157 18.546 1.00 95.06 299 ASP A N 1
ATOM 2422 C CA . ASP A 1 299 ? -13.080 12.459 19.710 1.00 95.06 299 ASP A CA 1
ATOM 2423 C C . ASP A 1 299 ? -13.972 11.294 20.153 1.00 95.06 299 ASP A C 1
ATOM 2425 O O . ASP A 1 299 ? -13.457 10.204 20.408 1.00 95.06 299 ASP A O 1
ATOM 2429 N N . ASP A 1 300 ? -15.296 11.483 20.155 1.00 96.12 300 ASP A N 1
ATOM 2430 C CA . ASP A 1 300 ? -16.266 10.419 20.440 1.00 96.12 300 ASP A CA 1
ATOM 2431 C C . ASP A 1 300 ? -16.110 9.268 19.428 1.00 96.12 300 ASP A C 1
ATOM 2433 O O . ASP A 1 300 ? -16.032 8.096 19.809 1.00 96.12 300 ASP A O 1
ATOM 2437 N N . VAL A 1 301 ? -15.970 9.605 18.137 1.00 96.88 301 VAL A N 1
ATOM 2438 C CA . VAL A 1 301 ? -15.698 8.640 17.056 1.00 96.88 301 VAL A CA 1
ATOM 2439 C C . VAL A 1 301 ? -14.398 7.877 17.312 1.00 96.88 301 VAL A C 1
ATOM 2441 O O . VAL A 1 301 ? -14.382 6.648 17.257 1.00 96.88 301 VAL A O 1
ATOM 2444 N N . ASN A 1 302 ? -13.307 8.576 17.626 1.00 95.38 302 ASN A N 1
ATOM 2445 C CA . ASN A 1 302 ? -12.013 7.943 17.875 1.00 95.38 302 ASN A CA 1
ATOM 2446 C C . ASN A 1 302 ? -12.050 7.003 19.088 1.00 95.38 302 ASN A C 1
ATOM 2448 O O . ASN A 1 302 ? -11.524 5.891 19.017 1.00 95.38 302 ASN A O 1
ATOM 2452 N N . SER A 1 303 ? -12.675 7.419 20.192 1.00 96.00 303 SER A N 1
ATOM 2453 C CA . SER A 1 303 ? -12.837 6.582 21.384 1.00 96.00 303 SER A CA 1
ATOM 2454 C C . SER A 1 303 ? -13.673 5.339 21.091 1.00 96.00 303 SER A C 1
ATOM 2456 O O . SER A 1 303 ? -13.263 4.235 21.451 1.00 96.00 303 SER A O 1
ATOM 2458 N N . PHE A 1 304 ? -14.791 5.489 20.380 1.00 96.81 304 PHE A N 1
ATOM 2459 C CA . PHE A 1 304 ? -15.619 4.359 19.970 1.00 96.81 304 PHE A CA 1
ATOM 2460 C C . PHE A 1 304 ? -14.845 3.369 19.085 1.00 96.81 304 PHE A C 1
ATOM 2462 O O . PHE A 1 304 ? -14.797 2.177 19.385 1.00 96.81 304 PHE A O 1
ATOM 2469 N N . LEU A 1 305 ? -14.162 3.855 18.045 1.00 96.50 305 LEU A N 1
ATOM 2470 C CA . LEU A 1 305 ? -13.406 3.002 17.124 1.00 96.50 305 LEU A CA 1
ATOM 2471 C C . LEU A 1 305 ? -12.196 2.322 17.778 1.00 96.50 305 LEU A C 1
ATOM 2473 O O . LEU A 1 305 ? -11.840 1.210 17.389 1.00 96.50 305 LEU A O 1
ATOM 2477 N N . LYS A 1 306 ? -11.558 2.945 18.778 1.00 95.44 306 LYS A N 1
ATOM 2478 C CA . LYS A 1 306 ? -10.524 2.284 19.593 1.00 95.44 306 LYS A CA 1
ATOM 2479 C C . LYS A 1 306 ? -11.076 1.056 20.303 1.00 95.44 306 LYS A C 1
ATOM 2481 O O . LYS A 1 306 ? -10.458 -0.005 20.240 1.00 95.44 306 LYS A O 1
ATOM 2486 N N . LEU A 1 307 ? -12.218 1.207 20.967 1.00 95.38 307 LEU A N 1
ATOM 2487 C CA . LEU A 1 307 ? -12.845 0.125 21.721 1.00 95.38 307 LEU A CA 1
ATOM 2488 C C . LEU A 1 307 ? -13.320 -0.981 20.777 1.00 95.38 307 LEU A C 1
ATOM 2490 O O . LEU A 1 307 ? -13.022 -2.144 21.015 1.00 95.38 307 LEU A O 1
ATOM 2494 N N . LEU A 1 308 ? -13.958 -0.610 19.664 1.00 95.19 308 LEU A N 1
ATOM 2495 C CA . LEU A 1 308 ? -14.467 -1.563 18.680 1.00 95.19 308 LEU A CA 1
ATOM 2496 C C . LEU A 1 308 ? -13.356 -2.330 17.935 1.00 95.19 308 LEU A C 1
ATOM 2498 O O . LEU A 1 308 ? -13.589 -3.433 17.458 1.00 95.19 308 LEU A O 1
ATOM 2502 N N . ASN A 1 309 ? -12.146 -1.773 17.815 1.00 94.19 309 ASN A N 1
ATOM 2503 C CA . ASN A 1 309 ? -11.015 -2.404 17.113 1.00 94.19 309 ASN A CA 1
ATOM 2504 C C . ASN A 1 309 ? -10.044 -3.170 18.042 1.00 94.19 309 ASN A C 1
ATOM 2506 O O . ASN A 1 309 ? -8.911 -3.455 17.632 1.00 94.19 309 ASN A O 1
ATOM 2510 N N . ASP A 1 310 ? -10.427 -3.461 19.289 1.00 92.44 310 ASP A N 1
ATOM 2511 C CA . ASP A 1 310 ? -9.562 -4.095 20.300 1.00 92.44 310 ASP A CA 1
ATOM 2512 C C . ASP A 1 310 ? -8.217 -3.368 20.479 1.00 92.44 310 ASP A C 1
ATOM 2514 O O . ASP A 1 310 ? -7.130 -3.960 20.425 1.00 92.44 310 ASP A O 1
ATOM 2518 N N . TYR A 1 311 ? -8.265 -2.041 20.631 1.00 94.56 311 TYR A N 1
ATOM 2519 C CA . TYR A 1 311 ? -7.054 -1.226 20.744 1.00 94.56 311 TYR A CA 1
ATOM 2520 C C . TYR A 1 311 ? -6.191 -1.613 21.957 1.00 94.56 311 TYR A C 1
ATOM 2522 O O . TYR A 1 311 ? -4.963 -1.653 21.856 1.00 94.56 311 TYR A O 1
ATOM 2530 N N . TYR A 1 312 ? -6.827 -1.923 23.088 1.00 94.50 312 TYR A N 1
ATOM 2531 C CA . TYR A 1 312 ? -6.157 -2.298 24.331 1.00 94.50 312 TYR A CA 1
ATOM 2532 C C . TYR A 1 312 ? -5.868 -3.797 24.376 1.00 94.50 312 TYR A C 1
ATOM 2534 O O . TYR A 1 312 ? -6.774 -4.616 24.259 1.00 94.50 312 TYR A O 1
ATOM 2542 N N . LYS A 1 313 ? -4.599 -4.156 24.575 1.00 91.75 313 LYS A N 1
ATOM 2543 C CA . LYS A 1 313 ? -4.114 -5.543 24.577 1.00 91.75 313 LYS A CA 1
ATOM 2544 C C . LYS A 1 313 ? -3.334 -5.831 25.846 1.00 91.75 313 LYS A C 1
ATOM 2546 O O . LYS A 1 313 ? -2.513 -5.013 26.252 1.00 91.75 313 LYS A O 1
ATOM 2551 N N . GLN A 1 314 ? -3.531 -7.005 26.438 1.00 92.44 314 GLN A N 1
ATOM 2552 C CA . GLN A 1 314 ? -2.802 -7.423 27.635 1.00 92.44 314 GLN A CA 1
ATOM 2553 C C . GLN A 1 314 ? -1.689 -8.417 27.285 1.00 92.44 314 GLN A C 1
ATOM 2555 O O . GLN A 1 314 ? -1.923 -9.439 26.644 1.00 92.44 314 GLN A O 1
ATOM 2560 N N . GLY A 1 315 ? -0.464 -8.131 27.726 1.00 92.38 315 GLY A N 1
ATOM 2561 C CA . GLY A 1 315 ? 0.655 -9.060 27.615 1.00 92.38 315 GLY A CA 1
ATOM 2562 C C . GLY A 1 315 ? 0.504 -10.219 28.599 1.00 92.38 315 GLY A C 1
ATOM 2563 O O . GLY A 1 315 ? 0.448 -9.995 29.805 1.00 92.38 315 GLY A O 1
ATOM 2564 N N . LEU A 1 316 ? 0.506 -11.458 28.100 1.00 92.81 316 LEU A N 1
ATOM 2565 C CA . LEU A 1 316 ? 0.251 -12.656 28.916 1.00 92.81 316 LEU A CA 1
ATOM 2566 C C . LEU A 1 316 ? 1.307 -12.914 30.006 1.00 92.81 316 LEU A C 1
ATOM 2568 O O . LEU A 1 316 ? 0.990 -13.499 31.033 1.00 92.81 316 LEU A O 1
ATOM 2572 N N . VAL A 1 317 ? 2.555 -12.481 29.797 1.00 95.12 317 VAL A N 1
ATOM 2573 C CA . VAL A 1 317 ? 3.656 -12.710 30.754 1.00 95.12 317 VAL A CA 1
ATOM 2574 C C . VAL A 1 317 ? 3.729 -11.615 31.815 1.00 95.12 317 VAL A C 1
ATOM 2576 O O . VAL A 1 317 ? 3.891 -11.894 32.996 1.00 95.12 317 VAL A O 1
ATOM 2579 N N . THR A 1 318 ? 3.658 -10.352 31.396 1.00 95.50 318 THR A N 1
ATOM 2580 C CA . THR A 1 318 ? 3.885 -9.203 32.286 1.00 95.50 318 THR A CA 1
ATOM 2581 C C . THR A 1 318 ? 2.596 -8.647 32.880 1.00 95.50 318 THR A C 1
ATOM 2583 O O . THR A 1 318 ? 2.662 -7.805 33.772 1.00 95.50 318 THR A O 1
ATOM 2586 N N . GLY A 1 319 ? 1.437 -9.028 32.336 1.00 93.62 319 GLY A N 1
ATOM 2587 C CA . GLY A 1 319 ? 0.143 -8.422 32.644 1.00 93.62 319 GLY A CA 1
ATOM 2588 C C . GLY A 1 319 ? 0.004 -6.969 32.177 1.00 93.62 319 GLY A C 1
ATOM 2589 O O . GLY A 1 319 ? -1.054 -6.378 32.386 1.00 93.62 319 GLY A O 1
ATOM 2590 N N . LYS A 1 320 ? 1.038 -6.381 31.551 1.00 95.44 320 LYS A N 1
ATOM 2591 C CA . LYS A 1 320 ? 1.029 -4.987 31.090 1.00 95.44 320 LYS A CA 1
ATOM 2592 C C . LYS A 1 320 ? 0.039 -4.808 29.947 1.00 95.44 320 LYS A C 1
ATOM 2594 O O . LYS A 1 320 ? -0.099 -5.687 29.097 1.00 95.44 320 LYS A O 1
ATOM 2599 N N . ILE A 1 321 ? -0.600 -3.645 29.919 1.00 93.19 321 ILE A N 1
ATOM 2600 C CA . ILE A 1 321 ? -1.537 -3.261 28.868 1.00 93.19 321 ILE A CA 1
ATOM 2601 C C . ILE A 1 321 ? -0.813 -2.372 27.857 1.00 93.19 321 ILE A C 1
ATOM 2603 O O . ILE A 1 321 ? -0.052 -1.479 28.227 1.00 93.19 321 ILE A O 1
ATOM 2607 N N . TYR A 1 322 ? -1.057 -2.634 26.580 1.00 92.31 322 TYR A N 1
ATOM 2608 C CA . TYR A 1 322 ? -0.500 -1.923 25.438 1.00 92.31 322 TYR A CA 1
ATOM 2609 C C . TYR A 1 322 ? -1.640 -1.409 24.558 1.00 92.31 322 TYR A C 1
ATOM 2611 O O . TYR A 1 322 ? -2.700 -2.029 24.487 1.00 92.31 322 TYR A O 1
ATOM 2619 N N . GLY A 1 323 ? -1.417 -0.284 23.881 1.00 91.12 323 GLY A N 1
ATOM 2620 C CA . GLY A 1 323 ? -2.365 0.290 22.930 1.00 91.12 323 GLY A CA 1
ATOM 2621 C C . GLY A 1 323 ? -1.841 0.174 21.504 1.00 91.12 323 GLY A C 1
ATOM 2622 O O . GLY A 1 323 ? -0.760 0.681 21.216 1.00 91.12 323 GLY A O 1
ATOM 2623 N N . SER A 1 324 ? -2.591 -0.479 20.618 1.00 90.12 324 SER A N 1
ATOM 2624 C CA . SER A 1 324 ? -2.347 -0.443 19.172 1.00 90.12 324 SER A CA 1
ATOM 2625 C C . SER A 1 324 ? -3.589 -0.877 18.399 1.00 90.12 324 SER A C 1
ATOM 2627 O O . SER A 1 324 ? -4.293 -1.792 18.815 1.00 90.12 324 SER A O 1
ATOM 2629 N N . HIS A 1 325 ? -3.843 -0.270 17.239 1.00 87.75 325 HIS A N 1
ATOM 2630 C CA . HIS A 1 325 ? -4.884 -0.724 16.307 1.00 87.75 325 HIS A CA 1
ATOM 2631 C C . HIS A 1 325 ? -4.464 -1.953 15.482 1.00 87.75 325 HIS A C 1
ATOM 2633 O O . HIS A 1 325 ? -5.314 -2.572 14.834 1.00 87.75 325 HIS A O 1
ATOM 2639 N N . SER A 1 326 ? -3.174 -2.305 15.501 1.00 85.38 326 SER A N 1
ATOM 2640 C CA . SER A 1 326 ? -2.646 -3.509 14.863 1.00 85.38 326 SER A CA 1
ATOM 2641 C C . SER A 1 326 ? -3.034 -4.771 15.643 1.00 85.38 326 SER A C 1
ATOM 2643 O O . SER A 1 326 ? -3.628 -4.705 16.725 1.00 85.38 326 SER A O 1
ATOM 2645 N N . GLY A 1 327 ? -2.719 -5.935 15.083 1.00 80.50 327 GLY A N 1
ATOM 2646 C CA . GLY A 1 327 ? -2.904 -7.230 15.733 1.00 80.50 327 GLY A CA 1
ATOM 2647 C C . GLY A 1 327 ? -3.882 -8.136 14.997 1.00 80.50 327 GLY A C 1
ATOM 2648 O O . GLY A 1 327 ? -4.839 -7.681 14.366 1.00 80.50 327 GLY A O 1
ATOM 2649 N N . GLU A 1 328 ? -3.621 -9.432 15.113 1.00 77.25 328 GLU A N 1
ATOM 2650 C CA . GLU A 1 328 ? -4.423 -10.510 14.544 1.00 77.25 328 GLU A CA 1
ATOM 2651 C C . GLU A 1 328 ? -4.985 -11.383 15.660 1.00 77.25 328 GLU A C 1
ATOM 2653 O O . GLU A 1 328 ? -4.360 -11.558 16.709 1.00 77.25 328 GLU A O 1
ATOM 2658 N N . ILE A 1 329 ? -6.162 -11.946 15.405 1.00 76.56 329 ILE A N 1
ATOM 2659 C CA . ILE A 1 329 ? -6.707 -13.014 16.233 1.00 76.56 329 ILE A CA 1
ATOM 2660 C C . ILE A 1 329 ? -5.842 -14.249 15.984 1.00 76.56 329 ILE A C 1
ATOM 2662 O O . ILE A 1 329 ? -5.677 -14.676 14.840 1.00 76.56 329 ILE A O 1
ATOM 2666 N N . ILE A 1 330 ? -5.265 -14.793 17.053 1.00 78.62 330 ILE A N 1
ATOM 2667 C CA . ILE A 1 330 ? -4.547 -16.065 17.005 1.00 78.62 330 ILE A CA 1
ATOM 2668 C C . ILE A 1 330 ? -5.608 -17.168 17.156 1.00 78.62 330 ILE A C 1
ATOM 2670 O O . ILE A 1 330 ? -6.291 -17.162 18.183 1.00 78.62 330 ILE A O 1
ATOM 2674 N N . PRO A 1 331 ? -5.800 -18.040 16.149 1.00 64.69 331 PRO A N 1
ATOM 2675 C CA . PRO A 1 331 ? -6.790 -19.114 16.196 1.00 64.69 331 PRO A CA 1
ATOM 2676 C C . PRO A 1 331 ? -6.427 -20.237 17.171 1.00 64.69 331 PRO A C 1
ATOM 2678 O O . PRO A 1 331 ? -5.215 -20.450 17.423 1.00 64.69 331 PRO A O 1
#

Secondary structure (DSSP, 8-state):
----HHHHHHHHHHH-TT-EEEEEEEEEEEPTT--TT-SS-EEEEEEEE---HHHHHHHHHHHHHHHHHH-BTTB-EEEE--SS----TTEEEEEE--TTSTTHHHHHHHHTT--EEPS-THHHHTTEEEEEEEEE-SS-EEEEEEE--GGGEE---S-TTT---EEEETTTTEEEE--S-EE---S--SEEEETTEEEES-HHHHHHHHTHHHHHHHHHHHHHHHHHHHT-EE-HHHHHHHHHH-HHHHHHHHHHHHHTGGGG--HHHHHHHHHHHHHHHS-PPPB-TTS-EE--SHHHHHHHHHHHTT-EEE-TTT--EEE-S------

Sequence (331 aa):
MKKVKELDSIIDILSSQNLNVTFYFIQRKPKKGLKEKTIDKYDYFPIKADLSNEINLFFKDSLLESLKNLSNNGKYNIINYQIINDDLSGIISKLKEDKNLSFHKTIELLMNKKTEHMKSLSDVKKNLWAYAIEFNDNKNSFLCFRKSTSSKIATDDKNLREKLSSYWDSADGELKISPNETVSFDSRIDCLFFGDTYYILNKSNFEILVGMENQFLEFAKEVIETLTNTGLIEGIALLEKEIKENKNILKTVSNIGKKGTQTTLDSHEITKMKQVLQQMEQKELKLSPSNKIVLENTDDVNSFLKLLNDYYKQGLVTGKIYGSHSGEIIP

Radius of gyration: 24.42 Å; chains: 1; bounding box: 65×48×62 Å